Protein AF-0000000077567300 (afdb_homodimer)

Radius of gyration: 17.87 Å; Cα contacts (8 Å, |Δi|>4): 440; chains: 2; bounding box: 45×43×42 Å

pLDDT: mean 88.78, std 14.99, range [38.81, 98.69]

Sequence (246 aa):
MKITAILVFKSPAVGDSSSSDSVEPVVLANASDVSHFGYFQRNAAKEFILFVGRTVAKRTLPSQRQSVQHEEYKIHSYNRNGLCVVAFMDDNYPVRSAFSLLNTVLDEYQKTFGESWKKCKQTMKITAILVFKSPAVGDSSSSDSVEPVVLANASDVSHFGYFQRNAAKEFILFVGRTVAKRTLPSQRQSVQHEEYKIHSYNRNGLCVVAFMDDNYPVRSAFSLLNTVLDEYQKTFGESWKKCKQT

Secondary structure (DSSP, 8-state):
--EEEEEEEEPPPS---S--S--PPEEEEEEE--TTS-HHHHHHHHHHHHHHHHHHHHT--TT-EEEEEETTEEEEEEEETTEEEEEEE-TTS-HHHHHHHHHHHHHHHHHHHTTGGGG----/--EEEEEEEEPPPS---S--S--PPEEEEEEE--TTS-HHHHHHHHHHHHHHHHHHHHT--TT-EEEEEETTEEEEEEEETTEEEEEEE-TTS-HHHHHHHHHHHHHHHHHHHTTGGGG----

Solvent-accessible surface area (backbone atoms only — not comparable to full-atom values): 13596 Å² total; per-residue (Å²): 129,52,54,38,33,43,36,33,29,38,42,59,69,87,67,74,65,71,73,82,67,79,67,61,53,38,80,40,29,43,34,51,57,56,44,88,45,53,82,85,42,31,66,57,49,52,52,48,51,51,51,53,45,43,55,52,48,72,69,44,50,70,76,31,74,47,77,45,82,54,92,80,29,32,34,40,35,41,14,60,79,38,46,25,36,36,34,37,24,36,73,81,46,55,65,66,59,49,54,50,48,51,49,49,53,52,51,53,46,36,70,58,51,50,74,52,64,76,63,54,72,74,127,130,53,54,38,33,42,37,32,28,40,42,60,70,87,68,74,65,69,74,83,68,80,69,61,54,38,81,40,28,42,33,52,57,55,45,88,45,54,82,86,44,32,65,57,48,52,52,49,51,51,52,52,44,41,55,52,48,73,70,44,51,70,74,31,76,48,77,47,81,53,92,79,31,31,33,42,34,40,13,61,79,38,46,25,36,36,33,37,23,37,73,83,47,55,65,68,59,49,56,52,49,49,51,51,52,52,51,52,48,36,71,61,51,52,72,52,64,76,63,54,72,76,127

Organism: Vanilla planifolia (NCBI:txid51239)

Structure (mmCIF, N/CA/C/O backbone):
data_AF-0000000077567300-model_v1
#
loop_
_entity.id
_entity.type
_entity.pdbx_description
1 polymer 'Longin domain-containing protein'
#
loop_
_atom_site.group_PDB
_atom_site.id
_atom_site.type_symbol
_atom_site.label_atom_id
_atom_site.label_alt_id
_atom_site.label_comp_id
_atom_site.label_asym_id
_atom_site.label_entity_id
_atom_site.label_seq_id
_atom_site.pdbx_PDB_ins_code
_atom_site.Cartn_x
_atom_site.Cartn_y
_atom_site.Cartn_z
_atom_site.occupancy
_atom_site.B_iso_or_equiv
_atom_site.auth_seq_id
_atom_site.auth_comp_id
_atom_site.auth_asym_id
_atom_site.auth_atom_id
_atom_site.pdbx_PDB_model_num
ATOM 1 N N . MET A 1 1 ? -17.406 -7.535 -9.867 1 61.28 1 MET A N 1
ATOM 2 C CA . MET A 1 1 ? -15.977 -7.695 -10.148 1 61.28 1 MET A CA 1
ATOM 3 C C . MET A 1 1 ? -15.133 -7.023 -9.062 1 61.28 1 MET A C 1
ATOM 5 O O . MET A 1 1 ? -15.32 -5.84 -8.773 1 61.28 1 MET A O 1
ATOM 9 N N . LYS A 1 2 ? -14.492 -7.918 -8.125 1 87.31 2 LYS A N 1
ATOM 10 C CA . LYS A 1 2 ? -13.977 -7.359 -6.879 1 87.31 2 LYS A CA 1
ATOM 11 C C . LYS A 1 2 ? -12.484 -7.621 -6.742 1 87.31 2 LYS A C 1
ATOM 13 O O . LYS A 1 2 ? -12.008 -8.719 -7.043 1 87.31 2 LYS A O 1
ATOM 18 N N . ILE A 1 3 ? -11.742 -6.641 -6.605 1 94.56 3 ILE A N 1
ATOM 19 C CA . ILE A 1 3 ? -10.336 -6.727 -6.23 1 94.56 3 ILE A CA 1
ATOM 20 C C . ILE A 1 3 ? -10.195 -6.594 -4.719 1 94.56 3 ILE A C 1
ATOM 22 O O . ILE A 1 3 ? -10.648 -5.609 -4.129 1 94.56 3 ILE A O 1
ATOM 26 N N . THR A 1 4 ? -9.555 -7.617 -4.156 1 95.94 4 THR A N 1
ATOM 27 C CA . THR A 1 4 ? -9.461 -7.625 -2.703 1 95.94 4 THR A CA 1
ATOM 28 C C . THR A 1 4 ? -8.117 -7.062 -2.248 1 95.94 4 THR A C 1
ATOM 30 O O . THR A 1 4 ? -8.031 -6.383 -1.222 1 95.94 4 THR A O 1
ATOM 33 N N . ALA A 1 5 ? -7.082 -7.363 -3.047 1 97.75 5 ALA A N 1
ATOM 34 C CA . ALA A 1 5 ? -5.762 -6.902 -2.621 1 97.75 5 ALA A CA 1
ATOM 35 C C . ALA A 1 5 ? -4.805 -6.816 -3.807 1 97.75 5 ALA A C 1
ATOM 37 O O . ALA A 1 5 ? -4.961 -7.535 -4.793 1 97.75 5 ALA A O 1
ATOM 38 N N . ILE A 1 6 ? -3.822 -5.906 -3.68 1 98.31 6 ILE A N 1
ATOM 39 C CA . ILE A 1 6 ? -2.68 -5.805 -4.582 1 98.31 6 ILE A CA 1
ATOM 40 C C . ILE A 1 6 ? -1.398 -5.613 -3.775 1 98.31 6 ILE A C 1
ATOM 42 O O . ILE A 1 6 ? -1.333 -4.754 -2.896 1 98.31 6 ILE A O 1
ATOM 46 N N . LEU A 1 7 ? -0.489 -6.406 -4.051 1 98.25 7 LEU A N 1
ATOM 47 C CA . LEU A 1 7 ? 0.799 -6.344 -3.367 1 98.25 7 LEU A CA 1
ATOM 48 C C . LEU A 1 7 ? 1.94 -6.223 -4.371 1 98.25 7 LEU A C 1
ATOM 50 O O . LEU A 1 7 ? 1.914 -6.855 -5.43 1 98.25 7 LEU A O 1
ATOM 54 N N . VAL A 1 8 ? 2.91 -5.465 -4.039 1 98.06 8 VAL A N 1
ATOM 55 C CA . VAL A 1 8 ? 4.141 -5.375 -4.816 1 98.06 8 VAL A CA 1
ATOM 56 C C . VAL A 1 8 ? 5.312 -5.898 -3.992 1 98.06 8 VAL A C 1
ATOM 58 O O . VAL A 1 8 ? 5.477 -5.523 -2.828 1 98.06 8 VAL A O 1
ATOM 61 N N . PHE A 1 9 ? 6.094 -6.762 -4.621 1 96.44 9 PHE A N 1
ATOM 62 C CA . PHE A 1 9 ? 7.207 -7.414 -3.939 1 96.44 9 PHE A CA 1
ATOM 63 C C . PHE A 1 9 ? 8.516 -7.152 -4.668 1 96.44 9 PHE A C 1
ATOM 65 O O . PHE A 1 9 ? 8.531 -7.008 -5.895 1 96.44 9 PHE A O 1
ATOM 72 N N . LYS A 1 10 ? 9.547 -7.129 -3.9 1 94.31 10 LYS A N 1
ATOM 73 C CA . LYS A 1 10 ? 10.859 -7.438 -4.457 1 94.31 10 LYS A CA 1
ATOM 74 C C . LYS A 1 10 ? 11.109 -8.945 -4.465 1 94.31 10 LYS A C 1
ATOM 76 O O . LYS A 1 10 ? 11.156 -9.578 -3.41 1 94.31 10 LYS A O 1
ATOM 81 N N . SER A 1 11 ? 11.273 -9.453 -5.641 1 89.88 11 SER A N 1
ATOM 82 C CA . SER A 1 11 ? 11.453 -10.891 -5.777 1 89.88 11 SER A CA 1
ATOM 83 C C . SER A 1 11 ? 12.891 -11.297 -5.473 1 89.88 11 SER A C 1
ATOM 85 O O . SER A 1 11 ? 13.836 -10.57 -5.809 1 89.88 11 SER A O 1
ATOM 87 N N . PRO A 1 12 ? 13.016 -12.453 -4.832 1 78.31 12 PRO A N 1
ATOM 88 C CA . PRO A 1 12 ? 14.375 -12.922 -4.57 1 78.31 12 PRO A CA 1
ATOM 89 C C . PRO A 1 12 ? 15.141 -13.25 -5.852 1 78.31 12 PRO A C 1
ATOM 91 O O . PRO A 1 12 ? 14.531 -13.586 -6.867 1 78.31 12 PRO A O 1
ATOM 94 N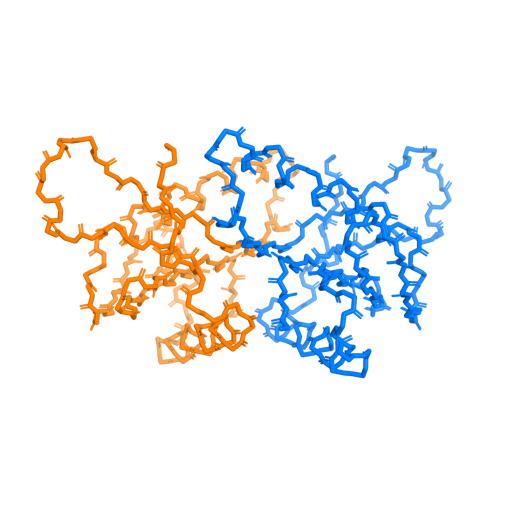 N . ALA A 1 13 ? 16.422 -12.75 -5.957 1 62.31 13 ALA A N 1
ATOM 95 C CA . ALA A 1 13 ? 17.234 -13.07 -7.125 1 62.31 13 ALA A CA 1
ATOM 96 C C . ALA A 1 13 ? 17.406 -14.586 -7.27 1 62.31 13 ALA A C 1
ATOM 98 O O . ALA A 1 13 ? 17.453 -15.305 -6.273 1 62.31 13 ALA A O 1
ATOM 99 N N . VAL A 1 14 ? 16.969 -15.297 -8.43 1 57.84 14 VAL A N 1
ATOM 100 C CA . VAL A 1 14 ? 17.094 -16.734 -8.68 1 57.84 14 VAL A CA 1
ATOM 101 C C . VAL A 1 14 ? 18.5 -17.203 -8.305 1 57.84 14 VAL A C 1
ATOM 103 O O . VAL A 1 14 ? 18.672 -18.297 -7.758 1 57.84 14 VAL A O 1
ATOM 106 N N . GLY A 1 15 ? 19.609 -16.438 -8.633 1 49.97 15 GLY A N 1
ATOM 107 C CA . GLY A 1 15 ? 20.969 -16.953 -8.609 1 49.97 15 GLY A CA 1
ATOM 108 C C . GLY A 1 15 ? 21.641 -16.781 -7.262 1 49.97 15 GLY A C 1
ATOM 109 O O . GLY A 1 15 ? 22.828 -17.062 -7.117 1 49.97 15 GLY A O 1
ATOM 110 N N . ASP A 1 16 ? 21.391 -15.734 -6.676 1 48.75 16 ASP A N 1
ATOM 111 C CA . ASP A 1 16 ? 22.25 -15.727 -5.488 1 48.75 16 ASP A CA 1
ATOM 112 C C . ASP A 1 16 ? 22.078 -17.016 -4.68 1 48.75 16 ASP A C 1
ATOM 114 O O . ASP A 1 16 ? 21.047 -17.219 -4.039 1 48.75 16 ASP A O 1
ATOM 118 N N . SER A 1 17 ? 22.422 -18.188 -5.367 1 41 17 SER A N 1
ATOM 119 C CA . SER A 1 17 ? 22.609 -19.547 -4.871 1 41 17 SER A CA 1
ATOM 120 C C . SER A 1 17 ? 22.953 -19.547 -3.387 1 41 17 SER A C 1
ATOM 122 O O . SER A 1 17 ? 23.094 -20.609 -2.781 1 41 17 SER A O 1
ATOM 124 N N . SER A 1 18 ? 24.062 -18.703 -3.074 1 40.84 18 SER A N 1
ATOM 125 C CA . SER A 1 18 ? 24.766 -19.094 -1.86 1 40.84 18 SER A CA 1
ATOM 126 C C . SER A 1 18 ? 23.781 -19.406 -0.73 1 40.84 18 SER A C 1
ATOM 128 O O . SER A 1 18 ? 23.938 -20.391 -0.014 1 40.84 18 SER A O 1
ATOM 130 N N . SER A 1 19 ? 23.594 -18.406 0.208 1 42.81 19 SER A N 1
ATOM 131 C CA . SER A 1 19 ? 23.125 -18.812 1.528 1 42.81 19 SER A CA 1
ATOM 132 C C . SER A 1 19 ? 21.719 -19.375 1.463 1 42.81 19 SER A C 1
ATOM 134 O O . SER A 1 19 ? 20.875 -18.859 0.726 1 42.81 19 SER A O 1
ATOM 136 N N . SER A 1 20 ? 21.484 -20.703 1.569 1 42 20 SER A N 1
ATOM 137 C CA . SER A 1 20 ? 20.359 -21.562 1.977 1 42 20 SER A CA 1
ATOM 138 C C . SER A 1 20 ? 19.203 -20.734 2.52 1 42 20 SER A C 1
ATOM 140 O O . SER A 1 20 ? 18.172 -21.281 2.914 1 42 20 SER A O 1
ATOM 142 N N . ASP A 1 21 ? 19.484 -19.562 3.082 1 48.84 21 ASP A N 1
ATOM 143 C CA . ASP A 1 21 ? 18.422 -18.906 3.844 1 48.84 21 ASP A CA 1
ATOM 144 C C . ASP A 1 21 ? 17.344 -18.359 2.918 1 48.84 21 ASP A C 1
ATOM 146 O O . ASP A 1 21 ? 17.625 -17.609 1.982 1 48.84 21 ASP A O 1
ATOM 150 N N . SER A 1 22 ? 16.406 -19.172 2.439 1 55.81 22 SER A N 1
ATOM 151 C CA . SER A 1 22 ? 15.156 -18.969 1.697 1 55.81 22 SER A CA 1
ATOM 152 C C . SER A 1 22 ? 14.742 -17.5 1.711 1 55.81 22 SER A C 1
ATOM 154 O O . SER A 1 22 ? 14.312 -16.969 2.744 1 55.81 22 SER A O 1
ATOM 156 N N . VAL A 1 23 ? 15.359 -16.562 0.9 1 69.56 23 VAL A N 1
ATOM 157 C CA . VAL A 1 23 ? 15.102 -15.133 0.898 1 69.56 23 VAL A CA 1
ATOM 158 C C . VAL A 1 23 ? 13.641 -14.875 0.546 1 69.56 23 VAL A C 1
ATOM 160 O O . VAL A 1 23 ? 13.141 -15.375 -0.462 1 69.56 23 VAL A O 1
ATOM 163 N N . GLU A 1 24 ? 12.844 -14.508 1.464 1 85.19 24 GLU A N 1
ATOM 164 C CA . GLU A 1 24 ? 11.43 -14.172 1.329 1 85.19 24 GLU A CA 1
ATOM 165 C C . GLU A 1 24 ? 11.25 -12.852 0.578 1 85.19 24 GLU A C 1
ATOM 167 O O . GLU A 1 24 ? 12.047 -11.93 0.732 1 85.19 24 GLU A O 1
ATOM 172 N N . PRO A 1 25 ? 10.305 -12.859 -0.342 1 91.12 25 PRO A N 1
ATOM 173 C CA . PRO A 1 25 ? 10 -11.594 -1.016 1 91.12 25 PRO A CA 1
ATOM 174 C C . PRO A 1 25 ? 9.719 -10.453 -0.036 1 91.12 25 PRO A C 1
ATOM 176 O O . PRO A 1 25 ? 9.109 -10.672 1.01 1 91.12 25 PRO A O 1
ATOM 179 N N . VAL A 1 26 ? 10.234 -9.32 -0.315 1 91.38 26 VAL A N 1
ATOM 180 C CA . VAL A 1 26 ? 10.039 -8.141 0.522 1 91.38 26 VAL A CA 1
ATOM 181 C C . VAL A 1 26 ? 8.828 -7.359 0.04 1 91.38 26 VAL A C 1
ATOM 183 O O . VAL A 1 26 ? 8.719 -7.039 -1.146 1 91.38 26 VAL A O 1
ATOM 186 N N . VAL A 1 27 ? 7.949 -7.051 0.995 1 94.12 27 VAL A N 1
ATOM 187 C CA . VAL A 1 27 ? 6.758 -6.285 0.65 1 94.12 27 VAL A CA 1
ATOM 188 C C . VAL A 1 27 ? 7.121 -4.812 0.485 1 94.12 27 VAL A C 1
ATOM 190 O O . VAL A 1 27 ? 7.578 -4.168 1.434 1 94.12 27 VAL A O 1
ATOM 193 N N . LEU A 1 28 ? 6.883 -4.332 -0.677 1 95.06 28 LEU A N 1
ATOM 194 C CA . LEU A 1 28 ? 7.191 -2.938 -0.976 1 95.06 28 LEU A CA 1
ATOM 195 C C . LEU A 1 28 ? 5.941 -2.07 -0.866 1 95.06 28 LEU A C 1
ATOM 197 O O . LEU A 1 28 ? 6.027 -0.896 -0.498 1 95.06 28 LEU A O 1
ATOM 201 N N . ALA A 1 29 ? 4.852 -2.666 -1.237 1 96.94 29 ALA A N 1
ATOM 202 C CA . ALA A 1 29 ? 3.564 -1.977 -1.188 1 96.94 29 ALA A CA 1
ATOM 203 C C . ALA A 1 29 ? 2.422 -2.963 -0.972 1 96.94 29 ALA A C 1
ATOM 205 O O . ALA A 1 29 ? 2.51 -4.125 -1.379 1 96.94 29 ALA A O 1
ATOM 206 N N . ASN A 1 30 ? 1.436 -2.465 -0.289 1 97.19 30 ASN A N 1
ATOM 207 C CA . ASN A 1 30 ? 0.269 -3.285 0.018 1 97.19 30 ASN A CA 1
ATOM 208 C C . ASN A 1 30 ? -1.008 -2.451 0.062 1 97.19 30 ASN A C 1
ATOM 210 O O . ASN A 1 30 ? -1.06 -1.421 0.737 1 97.19 30 ASN A O 1
ATOM 214 N N . ALA A 1 31 ? -1.961 -2.826 -0.661 1 96.81 31 ALA A N 1
ATOM 215 C CA . ALA A 1 31 ? -3.314 -2.279 -0.598 1 96.81 31 ALA A CA 1
ATOM 216 C C . ALA A 1 31 ? -4.355 -3.395 -0.538 1 96.81 31 ALA A C 1
ATOM 218 O O . ALA A 1 31 ? -4.387 -4.27 -1.406 1 96.81 31 ALA A O 1
ATOM 219 N N . SER A 1 32 ? -5.133 -3.369 0.462 1 95.06 32 SER A N 1
ATOM 220 C CA . SER A 1 32 ? -6.121 -4.43 0.618 1 95.06 32 SER A CA 1
ATOM 221 C C . SER A 1 32 ? -7.453 -3.877 1.112 1 95.06 32 SER A C 1
ATOM 223 O O . SER A 1 32 ? -7.484 -2.908 1.874 1 95.06 32 SER A O 1
ATOM 225 N N . ASP A 1 33 ? -8.484 -4.48 0.618 1 92.31 33 ASP A N 1
ATOM 226 C CA . ASP A 1 33 ? -9.844 -4.188 1.062 1 92.31 33 ASP A CA 1
ATOM 227 C C . ASP A 1 33 ? -10.477 -5.41 1.726 1 92.31 33 ASP A C 1
ATOM 229 O O . ASP A 1 33 ? -10.992 -6.293 1.041 1 92.31 33 ASP A O 1
ATOM 233 N N . VAL A 1 34 ? -10.461 -5.238 3.062 1 90.38 34 VAL A N 1
ATOM 234 C CA . VAL A 1 34 ? -11 -6.371 3.816 1 90.38 34 VAL A CA 1
ATOM 235 C C . VAL A 1 34 ? -12.312 -5.973 4.48 1 90.38 34 VAL A C 1
ATOM 237 O O . VAL A 1 34 ? -12.656 -6.484 5.547 1 90.38 34 VAL A O 1
ATOM 240 N N . SER A 1 35 ? -12.984 -5.094 3.895 1 87.44 35 SER A N 1
ATOM 241 C CA . SER A 1 35 ? -14.195 -4.539 4.488 1 87.44 35 SER A CA 1
ATOM 242 C C . SER A 1 35 ? -15.32 -5.566 4.512 1 87.44 35 SER A C 1
ATOM 244 O O . SER A 1 35 ? -16.25 -5.461 5.316 1 87.44 35 SER A O 1
ATOM 246 N N . HIS A 1 36 ? -15.25 -6.469 3.666 1 85.69 36 HIS A N 1
ATOM 247 C CA . HIS A 1 36 ? -16.297 -7.48 3.588 1 85.69 36 HIS A CA 1
ATOM 248 C C . HIS A 1 36 ? -16.125 -8.539 4.672 1 85.69 36 HIS A C 1
ATOM 250 O O . HIS A 1 36 ? -17.047 -9.32 4.934 1 85.69 36 HIS A O 1
ATOM 256 N N . PHE A 1 37 ? -15.008 -8.547 5.266 1 89.5 37 PHE A N 1
ATOM 257 C CA . PHE A 1 37 ? -14.742 -9.492 6.344 1 89.5 37 PHE A CA 1
ATOM 258 C C . PHE A 1 37 ? -15.25 -8.953 7.676 1 89.5 37 PHE A C 1
ATOM 260 O O . PHE A 1 37 ? -15.328 -7.738 7.867 1 89.5 37 PHE A O 1
ATOM 267 N N . GLY A 1 38 ? -15.609 -9.875 8.562 1 88.25 38 GLY A N 1
ATOM 268 C CA . GLY A 1 38 ? -15.906 -9.461 9.922 1 88.25 38 GLY A CA 1
ATOM 269 C C . GLY A 1 38 ? -14.734 -8.789 10.609 1 88.25 38 GLY A C 1
ATOM 270 O O . GLY A 1 38 ? -13.578 -9.062 10.289 1 88.25 38 GLY A O 1
ATOM 271 N N . TYR A 1 39 ? -15.07 -7.938 11.656 1 86.5 39 TYR A N 1
ATOM 272 C CA . TYR A 1 39 ? -14.062 -7.145 12.352 1 86.5 39 TYR A CA 1
ATOM 273 C C . TYR A 1 39 ? -12.977 -8.039 12.945 1 86.5 39 TYR A C 1
ATOM 275 O O . TYR A 1 39 ? -11.781 -7.758 12.797 1 86.5 39 TYR A O 1
ATOM 283 N N . PHE A 1 40 ? -13.406 -9.188 13.344 1 89.19 40 PHE A N 1
ATOM 284 C CA . PHE A 1 40 ? -12.492 -10.07 14.055 1 89.19 40 PHE A CA 1
ATOM 285 C C . PHE A 1 40 ? -11.656 -10.898 13.086 1 89.19 40 PHE A C 1
ATOM 287 O O . PHE A 1 40 ? -10.648 -11.484 13.469 1 89.19 40 PHE A O 1
ATOM 294 N N . GLN A 1 41 ? -12.07 -10.867 11.844 1 92.88 41 GLN A N 1
ATOM 295 C CA . GLN A 1 41 ? -11.398 -11.703 10.852 1 92.88 41 GLN A CA 1
ATOM 296 C C . GLN A 1 41 ? -10.484 -10.867 9.961 1 92.88 41 GLN A C 1
ATOM 298 O O . GLN A 1 41 ? -9.688 -11.406 9.195 1 92.88 41 GLN A O 1
ATOM 303 N N . ARG A 1 42 ? -10.586 -9.617 10.156 1 92.06 42 ARG A N 1
ATOM 304 C CA . ARG A 1 42 ? -9.898 -8.719 9.234 1 92.06 42 ARG A CA 1
ATOM 305 C C . ARG A 1 42 ? -8.383 -8.859 9.367 1 92.06 42 ARG A C 1
ATOM 307 O O . ARG A 1 42 ? -7.672 -8.906 8.359 1 92.06 42 ARG A O 1
ATOM 314 N N . ASN A 1 43 ? -7.926 -8.883 10.586 1 92.69 43 ASN A N 1
ATOM 315 C CA . ASN A 1 43 ? -6.488 -9.055 10.781 1 92.69 43 ASN A CA 1
ATOM 316 C C . ASN A 1 43 ? -6.004 -10.391 10.219 1 92.69 43 ASN A C 1
ATOM 318 O O . ASN A 1 43 ? -4.973 -10.438 9.539 1 92.69 43 ASN A O 1
ATOM 322 N N . ALA A 1 44 ? -6.785 -11.414 10.461 1 95.25 44 ALA A N 1
ATOM 323 C CA . ALA A 1 44 ? -6.457 -12.727 9.914 1 95.25 44 ALA A CA 1
ATOM 324 C C . ALA A 1 44 ? -6.477 -12.703 8.391 1 95.25 44 ALA A C 1
ATOM 326 O O . ALA A 1 44 ? -5.621 -13.32 7.742 1 95.25 44 ALA A O 1
ATOM 327 N N . ALA A 1 45 ? -7.383 -12.039 7.832 1 94.88 45 ALA A N 1
ATOM 328 C CA . ALA A 1 45 ? -7.492 -11.938 6.379 1 94.88 45 ALA A CA 1
ATOM 329 C C . ALA A 1 45 ? -6.27 -11.242 5.785 1 94.88 45 ALA A C 1
ATOM 331 O O . ALA A 1 45 ? -5.723 -11.695 4.773 1 94.88 45 ALA A O 1
ATOM 332 N N . LYS A 1 46 ? -5.82 -10.203 6.375 1 95.38 46 LYS A N 1
ATOM 333 C CA . LYS A 1 46 ? -4.648 -9.469 5.906 1 95.38 46 LYS A CA 1
ATOM 334 C C . LYS A 1 46 ? -3.398 -10.344 5.949 1 95.38 46 LYS A C 1
ATOM 336 O O . LYS A 1 46 ? -2.588 -10.328 5.02 1 95.38 46 LYS A O 1
ATOM 341 N N . GLU A 1 47 ? -3.301 -11.055 6.996 1 96 47 GLU A N 1
ATOM 342 C CA . GLU A 1 47 ? -2.16 -11.961 7.129 1 96 47 GLU A CA 1
ATOM 343 C C . GLU A 1 47 ? -2.197 -13.055 6.066 1 96 47 GLU A C 1
ATOM 345 O O . GLU A 1 47 ? -1.159 -13.43 5.516 1 96 47 GLU A O 1
ATOM 350 N N . PHE A 1 48 ? -3.393 -13.516 5.871 1 97.19 48 PHE A N 1
ATOM 351 C CA . PHE A 1 48 ? -3.568 -14.531 4.836 1 97.19 48 PHE A CA 1
ATOM 352 C C . PHE A 1 48 ? -3.141 -13.992 3.477 1 97.19 48 PHE A C 1
ATOM 354 O O . PHE A 1 48 ? -2.426 -14.664 2.732 1 97.19 48 PHE A O 1
ATOM 361 N N . ILE A 1 49 ? -3.502 -12.852 3.137 1 97.38 49 ILE A N 1
ATOM 362 C CA . ILE A 1 49 ? -3.184 -12.211 1.865 1 97.38 49 ILE A CA 1
ATOM 363 C C . ILE A 1 49 ? -1.67 -12.062 1.727 1 97.38 49 ILE A C 1
ATOM 365 O O . ILE A 1 49 ? -1.103 -12.375 0.679 1 97.38 49 ILE A O 1
ATOM 369 N N . LEU A 1 50 ? -1.084 -11.656 2.777 1 97.38 50 LEU A N 1
ATOM 370 C CA . LEU A 1 50 ? 0.362 -11.461 2.762 1 97.38 50 LEU A CA 1
ATOM 371 C C . LEU A 1 50 ? 1.089 -12.789 2.58 1 97.38 50 LEU A C 1
ATOM 373 O O . LEU A 1 50 ? 2.027 -12.883 1.785 1 97.38 50 LEU A O 1
ATOM 377 N N . PHE A 1 51 ? 0.599 -13.75 3.254 1 97.44 51 PHE A N 1
ATOM 378 C CA . PHE A 1 51 ? 1.252 -15.055 3.207 1 97.44 51 PHE A CA 1
ATOM 379 C C . PHE A 1 51 ? 1.11 -15.68 1.824 1 97.44 51 PHE A C 1
ATOM 381 O O . PHE A 1 51 ? 2.1 -16.109 1.229 1 97.44 51 PHE A O 1
ATOM 388 N N . VAL A 1 52 ? -0.05 -15.766 1.362 1 97.94 52 VAL A N 1
ATOM 389 C CA . VAL A 1 52 ? -0.304 -16.375 0.06 1 97.94 52 VAL A CA 1
ATOM 390 C C . VAL A 1 52 ? 0.373 -15.555 -1.034 1 97.94 52 VAL A C 1
ATOM 392 O O . VAL A 1 52 ? 0.937 -16.109 -1.979 1 97.94 52 VAL A O 1
ATOM 395 N N . GLY A 1 53 ? 0.253 -14.242 -0.898 1 97.94 53 GLY A N 1
ATOM 396 C CA . GLY A 1 53 ? 0.919 -13.367 -1.849 1 97.94 53 GLY A CA 1
ATOM 397 C C . GLY A 1 53 ? 2.41 -13.625 -1.956 1 97.94 53 GLY A C 1
ATOM 398 O O . GLY A 1 53 ? 2.957 -13.688 -3.059 1 97.94 53 GLY A O 1
ATOM 399 N N . ARG A 1 54 ? 2.998 -13.781 -0.818 1 97 54 ARG A N 1
ATOM 400 C CA . ARG A 1 54 ? 4.43 -14.078 -0.789 1 97 54 ARG A CA 1
ATOM 401 C C . ARG A 1 54 ? 4.73 -15.398 -1.483 1 97 54 ARG A C 1
ATOM 403 O O . ARG A 1 54 ? 5.715 -15.508 -2.219 1 97 54 ARG A O 1
ATOM 410 N N . THR A 1 55 ? 3.932 -16.391 -1.226 1 97 55 THR A N 1
ATOM 411 C CA . THR A 1 55 ? 4.109 -17.703 -1.823 1 97 55 THR A CA 1
ATOM 412 C C . THR A 1 55 ? 4.004 -17.625 -3.344 1 97 55 THR A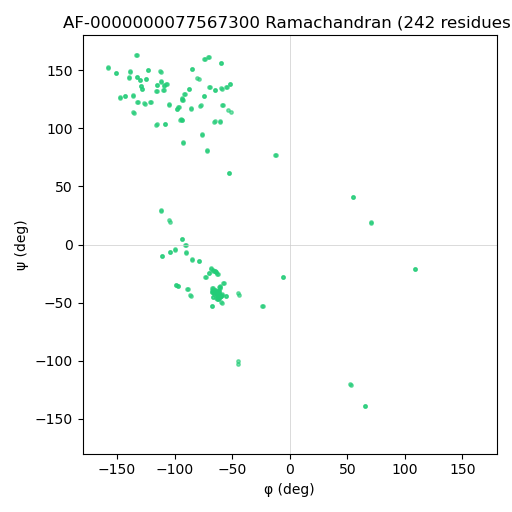 C 1
ATOM 414 O O . THR A 1 55 ? 4.836 -18.188 -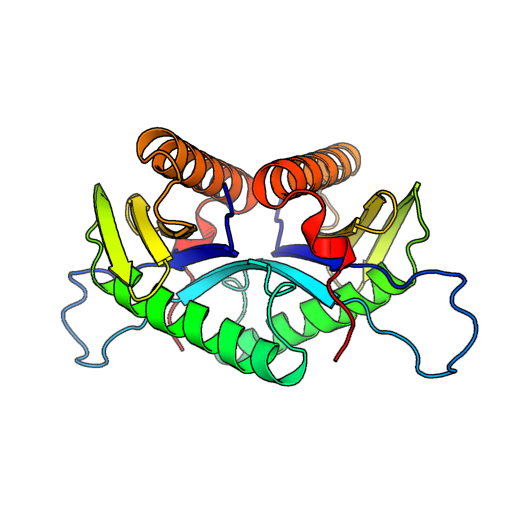4.059 1 97 55 THR A O 1
ATOM 417 N N . VAL A 1 56 ? 3.059 -16.938 -3.803 1 97.44 56 VAL A N 1
ATOM 418 C CA . VAL A 1 56 ? 2.838 -16.812 -5.238 1 97.44 56 VAL A CA 1
ATOM 419 C C . VAL A 1 56 ? 3.984 -16.016 -5.867 1 97.44 56 VAL A C 1
ATOM 421 O O . VAL A 1 56 ? 4.477 -16.375 -6.941 1 97.44 56 VAL A O 1
ATOM 424 N N . ALA A 1 57 ? 4.398 -14.984 -5.195 1 97.12 57 ALA A N 1
ATOM 425 C CA . ALA A 1 57 ? 5.5 -14.164 -5.699 1 97.12 57 ALA A CA 1
ATOM 426 C C . ALA A 1 57 ? 6.781 -14.984 -5.824 1 97.12 57 ALA A C 1
ATOM 428 O O . ALA A 1 57 ? 7.52 -14.844 -6.805 1 97.12 57 ALA A O 1
ATOM 429 N N . LYS A 1 58 ? 7 -15.82 -4.855 1 94.5 58 LYS A N 1
ATOM 430 C CA . LYS A 1 58 ? 8.188 -16.672 -4.836 1 94.5 58 LYS A CA 1
ATOM 431 C C . LYS A 1 58 ? 8.203 -17.625 -6.031 1 94.5 58 LYS A C 1
ATOM 433 O O . LYS A 1 58 ? 9.273 -17.969 -6.539 1 94.5 58 LYS A O 1
ATOM 438 N N . ARG A 1 59 ? 7.055 -17.906 -6.52 1 94.44 59 ARG A N 1
ATOM 439 C CA . ARG A 1 59 ? 6.93 -18.906 -7.57 1 94.44 59 ARG A CA 1
ATOM 440 C C . ARG A 1 59 ? 6.816 -18.25 -8.945 1 94.44 59 ARG A C 1
ATOM 442 O O . ARG A 1 59 ? 6.691 -18.938 -9.953 1 94.44 59 ARG A O 1
ATOM 449 N N . THR A 1 60 ? 6.758 -16.969 -8.984 1 96.62 60 THR A N 1
ATOM 450 C CA . THR A 1 60 ? 6.664 -16.266 -10.258 1 96.62 60 THR A CA 1
ATOM 451 C C . THR A 1 60 ? 8.047 -15.844 -10.742 1 96.62 60 THR A C 1
ATOM 453 O O . THR A 1 60 ? 8.602 -14.859 -10.258 1 96.62 60 THR A O 1
ATOM 456 N N . LEU A 1 61 ? 8.523 -16.484 -11.75 1 93.81 61 LEU A N 1
ATOM 457 C CA . LEU A 1 61 ? 9.852 -16.203 -12.281 1 93.81 61 LEU A CA 1
ATOM 458 C C . LEU A 1 61 ? 9.867 -14.898 -13.055 1 93.81 61 LEU A C 1
ATOM 460 O O . LEU A 1 61 ? 8.805 -14.383 -13.43 1 93.81 61 LEU A O 1
ATOM 464 N N . PRO A 1 62 ? 11.133 -14.328 -13.219 1 93.81 62 PRO A N 1
ATOM 465 C CA . PRO A 1 62 ? 11.234 -13.07 -13.945 1 93.81 62 PRO A CA 1
ATOM 466 C C . PRO A 1 62 ? 10.602 -13.141 -15.336 1 93.81 62 PRO A C 1
ATOM 468 O O . PRO A 1 62 ? 10.789 -14.125 -16.047 1 93.81 62 PRO A O 1
ATOM 471 N N . SER A 1 63 ? 9.852 -12.133 -15.688 1 94 63 SER A N 1
ATOM 472 C CA . SER A 1 63 ? 9.203 -11.938 -16.984 1 94 63 SER A CA 1
ATOM 473 C C . SER A 1 63 ? 8.062 -12.922 -17.188 1 94 63 SER A C 1
ATOM 475 O O . SER A 1 63 ? 7.648 -13.18 -18.312 1 94 63 SER A O 1
ATOM 477 N N . GLN A 1 64 ? 7.566 -13.5 -16.125 1 96.12 64 GLN A N 1
ATOM 478 C CA . GLN A 1 64 ? 6.484 -14.477 -16.25 1 96.12 64 GLN A CA 1
ATOM 479 C C . GLN A 1 64 ? 5.191 -13.945 -15.641 1 96.12 64 GLN A C 1
ATOM 481 O O . GLN A 1 64 ? 5.223 -13.141 -14.703 1 96.12 64 GLN A O 1
ATOM 486 N N . ARG A 1 65 ? 4.145 -14.398 -16.234 1 97.44 65 ARG A N 1
ATOM 487 C CA . ARG A 1 65 ? 2.795 -14.203 -15.719 1 97.44 65 ARG A CA 1
ATOM 488 C C . ARG A 1 65 ? 2.209 -15.508 -15.195 1 97.44 65 ARG A C 1
ATOM 490 O O . ARG A 1 65 ? 2.41 -16.562 -15.797 1 97.44 65 ARG A O 1
ATOM 497 N N . GLN A 1 66 ? 1.564 -15.391 -14.016 1 97.44 66 GLN A N 1
ATOM 498 C CA . GLN A 1 66 ? 0.917 -16.578 -13.477 1 97.44 66 GLN A CA 1
ATOM 499 C C . GLN A 1 66 ? -0.505 -16.281 -13.016 1 97.44 66 GLN A C 1
ATOM 501 O O . GLN A 1 66 ? -0.796 -15.156 -12.586 1 97.44 66 GLN A O 1
ATOM 506 N N . SER A 1 67 ? -1.338 -17.234 -13.219 1 97.81 67 SER A N 1
ATOM 507 C CA . SER A 1 67 ? -2.686 -17.234 -12.656 1 97.81 67 SER A CA 1
ATOM 508 C C . SER A 1 67 ? -2.961 -18.5 -11.867 1 97.81 67 SER A C 1
ATOM 510 O O . SER A 1 67 ? -2.908 -19.609 -12.414 1 97.81 67 SER A O 1
ATOM 512 N N . VAL A 1 68 ? -3.26 -18.328 -10.633 1 97.06 68 VAL A N 1
ATOM 513 C CA . VAL A 1 68 ? -3.461 -19.469 -9.758 1 97.06 68 VAL A CA 1
ATOM 514 C C . VAL A 1 68 ? -4.777 -19.312 -9 1 97.06 68 VAL A C 1
ATOM 516 O O . VAL A 1 68 ? -5.121 -18.219 -8.555 1 97.06 68 VAL A O 1
ATOM 519 N N . GLN A 1 69 ? -5.461 -20.438 -8.844 1 96.62 69 GLN A N 1
ATOM 520 C CA . GLN A 1 69 ? -6.68 -20.453 -8.039 1 96.62 69 GLN A CA 1
ATOM 521 C C . GLN A 1 69 ? -6.379 -20.859 -6.602 1 96.62 69 GLN A C 1
ATOM 523 O O . GLN A 1 69 ? -5.754 -21.891 -6.355 1 96.62 69 GLN A O 1
ATOM 528 N N . HIS A 1 70 ? -6.777 -20.062 -5.664 1 95.81 70 HIS A N 1
ATOM 529 C CA . HIS A 1 70 ? -6.664 -20.359 -4.238 1 95.81 70 HIS A CA 1
ATOM 530 C C . HIS A 1 70 ? -7.945 -20 -3.496 1 95.81 70 HIS A C 1
ATOM 532 O O . HIS A 1 70 ? -8.258 -18.812 -3.324 1 95.81 70 HIS A O 1
ATOM 538 N N . GLU A 1 71 ? -8.617 -21 -2.986 1 93.31 71 GLU A N 1
ATOM 539 C CA . GLU A 1 71 ? -9.906 -20.812 -2.324 1 93.31 71 GLU A CA 1
ATOM 540 C C . GLU A 1 71 ? -10.867 -20.031 -3.207 1 93.31 71 GLU A C 1
ATOM 542 O O . GLU A 1 71 ? -11.164 -20.438 -4.332 1 93.31 71 GLU A O 1
ATOM 547 N N . GLU A 1 72 ? -11.336 -18.891 -2.75 1 92.75 72 GLU A N 1
ATOM 548 C CA . GLU A 1 72 ? -12.32 -18.109 -3.496 1 92.75 72 GLU A CA 1
ATOM 549 C C . GLU A 1 72 ? -11.648 -17.062 -4.379 1 92.75 72 GLU A C 1
ATOM 551 O O . GLU A 1 72 ? -12.32 -16.297 -5.074 1 92.75 72 GLU A O 1
ATOM 556 N N . TYR A 1 73 ? -10.391 -17.094 -4.398 1 95.94 73 TYR A N 1
ATOM 557 C CA . TYR A 1 73 ? -9.68 -16.062 -5.129 1 95.94 73 TYR A CA 1
ATOM 558 C C . TYR A 1 73 ? -8.984 -16.641 -6.359 1 95.94 73 TYR A C 1
ATOM 560 O O . TYR A 1 73 ? -8.484 -17.766 -6.328 1 95.94 73 TYR A O 1
ATOM 568 N N . LYS A 1 74 ? -9.062 -15.852 -7.441 1 97.94 74 LYS A N 1
ATOM 569 C CA . LYS A 1 74 ? -8.117 -16.016 -8.547 1 97.94 74 LYS A CA 1
ATOM 570 C C . LYS A 1 74 ? -6.957 -15.031 -8.43 1 97.94 74 LYS A C 1
ATOM 572 O O . LYS A 1 74 ? -7.148 -13.82 -8.523 1 97.94 74 LYS A O 1
ATOM 577 N N . ILE A 1 75 ? -5.758 -15.586 -8.297 1 98.56 75 ILE A N 1
ATOM 578 C CA . ILE A 1 75 ? -4.594 -14.758 -8.016 1 98.56 75 ILE A CA 1
ATOM 579 C C . ILE A 1 75 ? -3.744 -14.609 -9.273 1 98.56 75 ILE A C 1
ATOM 581 O O . ILE A 1 75 ? -3.318 -15.602 -9.867 1 98.56 75 ILE A O 1
ATOM 585 N N . HIS A 1 76 ? -3.568 -13.367 -9.703 1 98.69 76 HIS A N 1
ATOM 586 C CA . HIS A 1 76 ? -2.719 -13.07 -10.844 1 98.69 76 HIS A CA 1
ATOM 587 C C . HIS A 1 76 ? -1.41 -12.422 -10.406 1 98.69 76 HIS A C 1
ATOM 589 O O . HIS A 1 76 ? -1.402 -11.57 -9.516 1 98.69 76 HIS A O 1
ATOM 595 N N . SER A 1 77 ? -0.324 -12.82 -11 1 98.69 77 SER A N 1
ATOM 596 C CA . SER A 1 77 ? 0.973 -12.242 -10.656 1 98.69 77 SER A CA 1
ATOM 597 C C . SER A 1 77 ? 1.82 -12.008 -11.906 1 98.69 77 SER A C 1
ATOM 599 O O . SER A 1 77 ? 1.649 -12.695 -12.914 1 98.69 77 SER A O 1
ATOM 601 N N . TYR A 1 78 ? 2.596 -11.055 -11.867 1 98.69 78 TYR A N 1
ATOM 602 C CA . TYR A 1 78 ? 3.543 -10.688 -12.914 1 98.69 78 TYR A CA 1
ATOM 603 C C . TYR A 1 78 ? 4.848 -10.172 -12.312 1 98.69 78 TYR A C 1
ATOM 605 O O . TYR A 1 78 ? 4.836 -9.289 -11.461 1 98.69 78 TYR A O 1
ATOM 613 N N . ASN A 1 79 ? 5.969 -10.766 -12.766 1 97.81 79 ASN A N 1
ATOM 614 C CA . ASN A 1 79 ? 7.301 -10.375 -12.305 1 97.81 79 ASN A CA 1
ATOM 615 C C . ASN A 1 79 ? 8.078 -9.633 -13.383 1 97.81 79 ASN A C 1
ATOM 617 O O . ASN A 1 79 ? 8.547 -10.242 -14.344 1 97.81 79 ASN A O 1
ATOM 621 N N . ARG A 1 80 ? 8.125 -8.344 -13.172 1 96.31 80 ARG A N 1
ATOM 622 C CA . ARG A 1 80 ? 8.891 -7.531 -14.117 1 96.31 80 ARG A CA 1
ATOM 623 C C . ARG A 1 80 ? 10.328 -7.344 -13.641 1 96.31 80 ARG A C 1
ATOM 625 O O . ARG A 1 80 ? 10.641 -6.348 -12.984 1 96.31 80 ARG A O 1
ATOM 632 N N . ASN A 1 81 ? 11.211 -8.219 -13.977 1 92.94 81 ASN A N 1
ATOM 633 C CA . ASN A 1 81 ? 12.641 -8.141 -13.711 1 92.94 81 ASN A CA 1
ATOM 634 C C . ASN A 1 81 ? 12.922 -7.934 -12.219 1 92.94 81 ASN A C 1
ATOM 636 O O . ASN A 1 81 ? 13.727 -7.074 -11.852 1 92.94 81 ASN A O 1
ATOM 640 N N . GLY A 1 82 ? 12.195 -8.617 -11.375 1 93.19 82 GLY A N 1
ATOM 641 C CA . GLY A 1 82 ? 12.469 -8.602 -9.953 1 93.19 82 GLY A CA 1
ATOM 642 C C . GLY A 1 82 ? 11.422 -7.836 -9.156 1 93.19 82 GLY A C 1
ATOM 643 O O . GLY A 1 82 ? 11.344 -7.969 -7.934 1 93.19 82 GLY A O 1
ATOM 644 N N . LEU A 1 83 ? 10.734 -6.988 -9.844 1 95.62 83 LEU A N 1
ATOM 645 C CA . LEU A 1 83 ? 9.594 -6.301 -9.25 1 95.62 83 LEU A CA 1
ATOM 646 C C . LEU A 1 83 ? 8.289 -7.047 -9.539 1 95.62 83 LEU A C 1
ATOM 648 O O . LEU A 1 83 ? 7.777 -6.992 -10.656 1 95.62 83 LEU A O 1
ATOM 652 N N . CYS A 1 84 ? 7.789 -7.68 -8.477 1 97.62 84 CYS A N 1
ATOM 653 C CA . CYS A 1 84 ? 6.672 -8.602 -8.68 1 97.62 84 CYS A CA 1
ATOM 654 C C . CYS A 1 84 ? 5.387 -8.031 -8.094 1 97.62 84 CYS A C 1
ATOM 656 O O . CYS A 1 84 ? 5.379 -7.52 -6.973 1 97.62 84 CYS A O 1
ATOM 658 N N . VAL A 1 85 ? 4.312 -8.102 -8.891 1 98.62 85 VAL A N 1
ATOM 659 C CA . VAL A 1 85 ? 3.002 -7.66 -8.422 1 98.62 85 VAL A CA 1
ATOM 660 C C . VAL A 1 85 ? 2.049 -8.852 -8.359 1 98.62 85 VAL A C 1
ATOM 662 O O . VAL A 1 85 ? 2.059 -9.711 -9.242 1 98.62 85 VAL A O 1
ATOM 665 N N . VAL A 1 86 ? 1.269 -8.906 -7.254 1 98.69 86 VAL A N 1
ATOM 666 C CA . VAL A 1 86 ? 0.288 -9.961 -7.023 1 98.69 86 VAL A CA 1
ATOM 667 C C . VAL A 1 86 ? -1.068 -9.344 -6.691 1 98.69 86 VAL A C 1
ATOM 669 O O . VAL A 1 86 ? -1.16 -8.445 -5.852 1 98.69 86 VAL A O 1
ATOM 672 N N . ALA A 1 87 ? -2.105 -9.875 -7.336 1 98.62 87 ALA A N 1
ATOM 673 C CA . ALA A 1 87 ? -3.445 -9.352 -7.086 1 98.62 87 ALA A CA 1
ATOM 674 C C . ALA A 1 87 ? -4.422 -10.477 -6.762 1 98.62 87 ALA A C 1
ATOM 676 O O . ALA A 1 87 ? -4.375 -11.547 -7.383 1 98.62 87 ALA A O 1
ATOM 677 N N . PHE A 1 88 ? -5.219 -10.227 -5.766 1 97.94 88 PHE A N 1
ATOM 678 C CA . PHE A 1 88 ? -6.297 -11.125 -5.371 1 97.94 88 PHE A CA 1
ATOM 679 C C . PHE A 1 88 ? -7.629 -10.656 -5.945 1 97.94 88 PHE A C 1
ATOM 681 O O . PHE A 1 88 ? -8.148 -9.609 -5.555 1 97.94 88 PHE A O 1
ATOM 688 N N . MET A 1 89 ? -8.195 -11.5 -6.809 1 96.56 89 MET A N 1
ATOM 689 C CA . MET A 1 89 ? -9.43 -11.109 -7.492 1 96.56 89 MET A CA 1
ATOM 690 C C . MET A 1 89 ? -10.461 -12.227 -7.445 1 96.56 89 MET A C 1
ATOM 692 O O . MET A 1 89 ? -10.133 -13.359 -7.074 1 96.56 89 MET A O 1
ATOM 696 N N . ASP A 1 90 ? -11.664 -11.781 -7.73 1 93.94 90 ASP A N 1
ATOM 697 C CA . ASP A 1 90 ? -12.68 -12.812 -7.898 1 93.94 90 ASP A CA 1
ATOM 698 C C . ASP A 1 90 ? -12.453 -13.602 -9.188 1 93.94 90 ASP A C 1
ATOM 700 O O . ASP A 1 90 ? -11.773 -13.133 -10.094 1 93.94 90 ASP A O 1
ATOM 704 N N . ASP A 1 91 ? -13.062 -14.766 -9.242 1 92 91 ASP A N 1
ATOM 705 C CA . ASP A 1 91 ? -12.859 -15.664 -10.375 1 92 91 ASP A CA 1
ATOM 706 C C . ASP A 1 91 ? -13.477 -15.094 -11.648 1 92 91 ASP A C 1
ATOM 708 O O . ASP A 1 91 ? -13.047 -15.43 -12.758 1 92 91 ASP A O 1
ATOM 712 N N . ASN A 1 92 ? -14.383 -14.203 -11.562 1 91.12 92 ASN A N 1
ATOM 713 C CA . ASN A 1 92 ? -15.102 -13.672 -12.711 1 91.12 92 ASN A CA 1
ATOM 714 C C . ASN A 1 92 ? -14.406 -12.445 -13.289 1 91.12 92 ASN A C 1
ATOM 716 O O . ASN A 1 92 ? -14.852 -11.883 -14.297 1 91.12 92 ASN A O 1
ATOM 720 N N . TYR A 1 93 ? -13.305 -12.062 -12.688 1 93.12 93 TYR A N 1
ATOM 721 C CA . TYR A 1 93 ? -12.57 -10.914 -13.211 1 93.12 93 TYR A CA 1
ATOM 722 C C . TYR A 1 93 ? -11.828 -11.273 -14.484 1 93.12 93 TYR A C 1
ATOM 724 O O . TYR A 1 93 ? -11.109 -12.273 -14.531 1 93.12 93 TYR A O 1
ATOM 732 N N . PRO A 1 94 ? -12.023 -10.484 -15.547 1 94.44 94 PRO A N 1
ATOM 733 C CA . PRO A 1 94 ? -11.359 -10.805 -16.812 1 94.44 94 PRO A CA 1
ATOM 734 C C . PRO A 1 94 ? -9.844 -10.836 -16.688 1 94.44 94 PRO A C 1
ATOM 736 O O . PRO A 1 94 ? -9.242 -9.867 -16.203 1 94.44 94 PRO A O 1
ATOM 739 N N . VAL A 1 95 ? -9.32 -11.859 -17.25 1 95.44 95 VAL A N 1
ATOM 740 C CA . VAL A 1 95 ? -7.891 -12.109 -17.109 1 95.44 95 VAL A CA 1
ATOM 741 C C . VAL A 1 95 ? -7.105 -10.992 -17.781 1 95.44 95 VAL A C 1
ATOM 743 O O . VAL A 1 95 ? -6.113 -10.5 -17.234 1 95.44 95 VAL A O 1
ATOM 746 N N . ARG A 1 96 ? -7.551 -10.547 -18.859 1 96.06 96 ARG A N 1
ATOM 747 C CA . ARG A 1 96 ? -6.855 -9.5 -19.594 1 96.06 96 ARG A CA 1
ATOM 748 C C . ARG A 1 96 ? -6.805 -8.203 -18.797 1 96.06 96 ARG A C 1
ATOM 750 O O . ARG A 1 96 ? -5.77 -7.535 -18.75 1 96.06 96 ARG A O 1
ATOM 757 N N . SER A 1 97 ? -7.961 -7.855 -18.25 1 95.56 97 SER A N 1
ATOM 758 C CA . SER A 1 97 ? -8.023 -6.652 -17.422 1 95.56 97 SER A CA 1
ATOM 759 C C . SER A 1 97 ? -7.113 -6.77 -16.203 1 95.56 97 SER A C 1
ATOM 761 O O . SER A 1 97 ? -6.496 -5.785 -15.789 1 95.56 97 SER A O 1
ATOM 763 N N . ALA A 1 98 ? -7.09 -7.992 -15.703 1 96.94 98 ALA A N 1
ATOM 764 C CA . ALA A 1 98 ? -6.254 -8.234 -14.531 1 96.94 98 ALA A CA 1
ATOM 765 C C . ALA A 1 98 ? -4.793 -7.918 -14.82 1 96.94 98 ALA A C 1
ATOM 767 O O . ALA A 1 98 ? -4.16 -7.145 -14.102 1 96.94 98 ALA A O 1
ATOM 768 N N . PHE A 1 99 ? -4.262 -8.422 -15.883 1 97.75 99 PHE A N 1
ATOM 769 C CA . PHE A 1 99 ? -2.852 -8.219 -16.188 1 97.75 99 PHE A CA 1
ATOM 770 C C . PHE A 1 99 ? -2.6 -6.785 -16.656 1 97.75 99 PHE A C 1
ATOM 772 O O . PHE A 1 99 ? -1.529 -6.227 -16.406 1 97.75 99 PHE A O 1
ATOM 779 N N . SER A 1 100 ? -3.6 -6.168 -17.25 1 96.94 100 SER A N 1
ATOM 780 C CA . SER A 1 100 ? -3.482 -4.746 -17.547 1 96.94 100 SER A CA 1
ATOM 781 C C . SER A 1 100 ? -3.322 -3.92 -16.281 1 96.94 100 SER A C 1
ATOM 783 O O . SER A 1 100 ? -2.486 -3.016 -16.219 1 96.94 100 SER A O 1
ATOM 785 N N . LEU A 1 101 ? -4.156 -4.266 -15.297 1 95.81 101 LEU A N 1
ATOM 786 C CA . LEU A 1 101 ? -4.086 -3.576 -14.008 1 95.81 101 LEU A CA 1
ATOM 787 C C . LEU A 1 101 ? -2.723 -3.785 -13.359 1 95.81 101 LEU A C 1
ATOM 789 O O . LEU A 1 101 ? -2.115 -2.832 -12.867 1 95.81 101 LEU A O 1
ATOM 793 N N . LEU A 1 102 ? -2.254 -5 -13.383 1 97.94 102 LEU A N 1
ATOM 794 C CA . LEU A 1 102 ? -0.956 -5.297 -12.789 1 97.94 102 LEU A CA 1
ATOM 795 C C . LEU A 1 102 ? 0.145 -4.469 -13.445 1 97.94 102 LEU A C 1
ATOM 797 O O . LEU A 1 102 ? 0.998 -3.906 -12.758 1 97.94 102 LEU A O 1
ATOM 801 N N . ASN A 1 103 ? 0.082 -4.379 -14.719 1 97.38 103 ASN A N 1
ATOM 802 C CA . ASN A 1 103 ? 1.063 -3.568 -15.438 1 97.38 103 ASN A CA 1
ATOM 803 C C . ASN A 1 103 ? 0.982 -2.1 -15.031 1 97.38 103 ASN A C 1
ATOM 805 O O . ASN A 1 103 ? 2.01 -1.443 -14.852 1 97.38 103 ASN A O 1
ATOM 809 N N . THR A 1 104 ? -0.205 -1.606 -14.938 1 95.81 104 THR A N 1
ATOM 810 C CA . THR A 1 104 ? -0.409 -0.219 -14.539 1 95.81 104 THR A CA 1
ATOM 811 C C . THR A 1 104 ? 0.173 0.036 -13.148 1 95.81 104 THR A C 1
ATOM 813 O O . THR A 1 104 ? 0.822 1.058 -12.922 1 95.81 104 THR A O 1
ATOM 816 N N . VAL A 1 105 ? -0.064 -0.848 -12.25 1 96.5 105 VAL A N 1
ATOM 817 C CA . VAL A 1 105 ? 0.428 -0.721 -10.883 1 96.5 105 VAL A CA 1
ATOM 818 C C . VAL A 1 105 ? 1.955 -0.695 -10.883 1 96.5 105 VAL A C 1
ATOM 820 O O . VAL A 1 105 ? 2.568 0.135 -10.211 1 96.5 105 VAL A O 1
ATOM 823 N N . LEU A 1 106 ? 2.559 -1.524 -11.656 1 96.81 106 LEU A N 1
ATOM 824 C CA . LEU A 1 106 ? 4.016 -1.57 -11.727 1 96.81 106 LEU A CA 1
ATOM 825 C C . LEU A 1 106 ? 4.57 -0.292 -12.344 1 96.81 106 LEU A C 1
ATOM 827 O O . LEU A 1 106 ? 5.59 0.232 -11.883 1 96.81 106 LEU A O 1
ATOM 831 N N . ASP A 1 107 ? 3.887 0.183 -13.328 1 95.69 107 ASP A N 1
ATOM 832 C CA . ASP A 1 107 ? 4.305 1.431 -13.961 1 95.69 107 ASP A CA 1
ATOM 833 C C . ASP A 1 107 ? 4.27 2.588 -12.961 1 95.69 107 ASP A C 1
ATOM 835 O O . ASP A 1 107 ? 5.227 3.359 -12.867 1 95.69 107 ASP A O 1
ATOM 839 N N . GLU A 1 108 ? 3.209 2.672 -12.234 1 92.81 108 GLU A N 1
ATOM 840 C CA . GLU A 1 108 ? 3.053 3.76 -11.273 1 92.81 108 GLU A CA 1
ATOM 841 C C . GLU A 1 108 ? 4.066 3.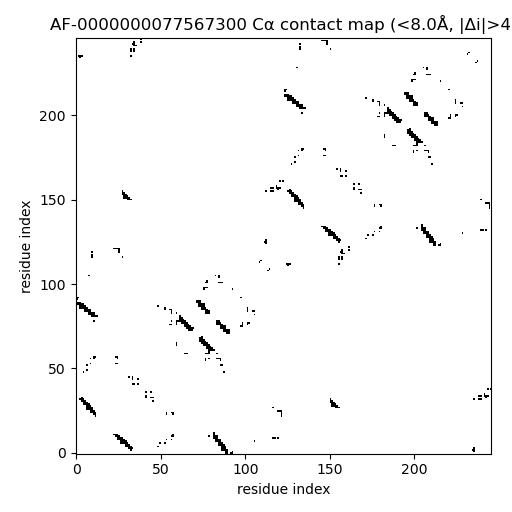641 -10.141 1 92.81 108 GLU A C 1
ATOM 843 O O . GLU A 1 108 ? 4.594 4.648 -9.664 1 92.81 108 GLU A O 1
ATOM 848 N N . TYR A 1 109 ? 4.316 2.449 -9.742 1 95.44 109 TYR A N 1
ATOM 849 C CA . TYR A 1 109 ? 5.301 2.238 -8.688 1 95.44 109 TYR A CA 1
ATOM 850 C C . TYR A 1 109 ? 6.684 2.705 -9.133 1 95.44 109 TYR A C 1
ATOM 852 O O . TYR A 1 109 ? 7.367 3.42 -8.398 1 95.44 109 TYR A O 1
ATOM 860 N N . GLN A 1 110 ? 6.992 2.309 -10.266 1 93.88 110 GLN A N 1
ATOM 861 C CA . GLN A 1 110 ? 8.305 2.658 -10.789 1 93.88 110 GLN A CA 1
ATOM 862 C C . GLN A 1 110 ? 8.43 4.164 -11.023 1 93.88 110 GLN A C 1
ATOM 864 O O . GLN A 1 110 ? 9.484 4.75 -10.805 1 93.88 110 GLN A O 1
ATOM 869 N N . LYS A 1 111 ? 7.379 4.699 -11.508 1 91.56 111 LYS A N 1
ATOM 870 C CA . LYS A 1 111 ? 7.363 6.145 -11.711 1 91.56 111 LYS A CA 1
ATOM 871 C C . LYS A 1 111 ? 7.562 6.887 -10.391 1 91.56 111 LYS A C 1
ATOM 873 O O . LYS A 1 111 ? 8.25 7.91 -10.344 1 91.56 111 LYS A O 1
ATOM 878 N N . THR A 1 112 ? 7.035 6.359 -9.383 1 91.69 112 THR A N 1
ATOM 879 C CA . THR A 1 112 ? 7.008 7.043 -8.094 1 91.69 112 THR A CA 1
ATOM 880 C C . THR A 1 112 ? 8.289 6.766 -7.309 1 91.69 112 THR A C 1
ATOM 882 O O . THR A 1 112 ? 8.906 7.688 -6.77 1 91.69 112 THR A O 1
ATOM 885 N N . PHE A 1 113 ? 8.727 5.488 -7.312 1 92.5 113 PHE A N 1
ATOM 886 C CA . PHE A 1 113 ? 9.82 5.113 -6.426 1 92.5 113 PHE A CA 1
ATOM 887 C C . PHE A 1 113 ? 11.078 4.793 -7.223 1 92.5 113 PHE A C 1
ATOM 889 O O . PHE A 1 113 ? 12.156 4.621 -6.648 1 92.5 113 PHE A O 1
ATOM 896 N N . GLY A 1 114 ? 10.938 4.711 -8.516 1 89.94 114 GLY A N 1
ATOM 897 C CA . GLY A 1 114 ? 12.094 4.398 -9.344 1 89.94 114 GLY A CA 1
ATOM 898 C C . GLY A 1 114 ? 12.641 3.004 -9.102 1 89.94 114 GLY A C 1
ATOM 899 O O . GLY A 1 114 ? 11.883 2.033 -9.062 1 89.94 114 GLY A O 1
ATOM 900 N N . GLU A 1 115 ? 14.016 2.934 -9.086 1 87.75 115 GLU A N 1
ATOM 901 C CA . GLU A 1 115 ? 14.68 1.641 -8.922 1 87.75 115 GLU A CA 1
ATOM 902 C C . GLU A 1 115 ? 15.227 1.472 -7.508 1 87.75 115 GLU A C 1
ATOM 904 O O . GLU A 1 115 ? 16.047 0.587 -7.254 1 87.75 115 GLU A O 1
ATOM 909 N N . SER A 1 116 ? 14.734 2.232 -6.574 1 84.81 116 SER A N 1
ATOM 910 C CA . SER A 1 116 ? 15.227 2.199 -5.199 1 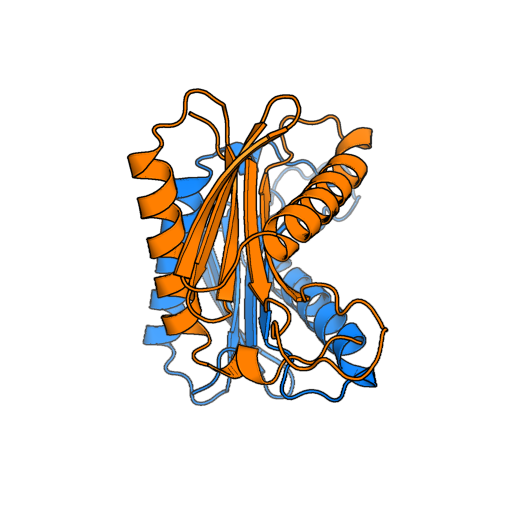84.81 116 SER A CA 1
ATOM 911 C C . SER A 1 116 ? 14.961 0.845 -4.551 1 84.81 116 SER A C 1
ATOM 913 O O . SER A 1 116 ? 15.672 0.448 -3.623 1 84.81 116 SER A O 1
ATOM 915 N N . TRP A 1 117 ? 14 0.186 -5.078 1 82.38 117 TRP A N 1
ATOM 916 C CA . TRP A 1 117 ? 13.602 -1.096 -4.504 1 82.38 117 TRP A CA 1
ATOM 917 C C . TRP A 1 117 ? 14.703 -2.139 -4.68 1 82.38 117 TRP A C 1
ATOM 919 O O . TRP A 1 117 ? 14.734 -3.139 -3.961 1 82.38 117 TRP A O 1
ATOM 929 N N . LYS A 1 118 ? 15.562 -1.99 -5.598 1 81.69 118 LYS A N 1
ATOM 930 C CA . LYS A 1 118 ? 16.625 -2.961 -5.836 1 81.69 118 LYS A CA 1
ATOM 931 C C . LYS A 1 118 ? 17.578 -3.033 -4.648 1 81.69 118 LYS A C 1
ATOM 933 O O . LYS A 1 118 ? 18.234 -4.059 -4.43 1 81.69 118 LYS A O 1
ATOM 938 N N . LYS A 1 119 ? 17.609 -2.039 -3.91 1 76.94 119 LYS A N 1
ATOM 939 C CA . LYS A 1 119 ? 18.531 -1.969 -2.781 1 76.94 119 LYS A CA 1
ATOM 940 C C . LYS A 1 119 ? 17.906 -2.533 -1.516 1 76.94 119 LYS A C 1
ATOM 942 O O . LYS A 1 119 ? 18.578 -2.691 -0.494 1 76.94 119 LYS A O 1
ATOM 947 N N . CYS A 1 120 ? 16.562 -2.869 -1.574 1 67.75 120 CYS A N 1
ATOM 948 C CA . CYS A 1 120 ? 15.828 -3.338 -0.403 1 67.75 120 CYS A CA 1
ATOM 949 C C . CYS A 1 120 ? 16.172 -4.789 -0.09 1 67.75 120 CYS A C 1
ATOM 951 O O . CYS A 1 120 ? 16.094 -5.652 -0.964 1 67.75 120 CYS A O 1
ATOM 953 N N . LYS A 1 121 ? 17.203 -5.105 0.893 1 59.34 121 LYS A N 1
ATOM 954 C CA . LYS A 1 121 ? 17.594 -6.457 1.292 1 59.34 121 LYS A CA 1
ATOM 955 C C . LYS A 1 121 ? 16.719 -6.969 2.432 1 59.34 121 LYS A C 1
ATOM 957 O O . LYS A 1 121 ? 16.188 -6.18 3.217 1 59.34 121 LYS A O 1
ATOM 962 N N . GLN A 1 122 ? 16.141 -8.297 2.432 1 54.19 122 GLN A N 1
ATOM 963 C CA . GLN A 1 122 ? 15.328 -8.961 3.449 1 54.19 122 GLN A CA 1
ATOM 964 C C . GLN A 1 122 ? 16 -8.883 4.82 1 54.19 122 GLN A C 1
ATOM 966 O O . GLN A 1 122 ? 17.203 -9.07 4.941 1 54.19 122 GLN A O 1
ATOM 971 N N . THR A 1 123 ? 15.266 -8.07 5.824 1 39.81 123 THR A N 1
ATOM 972 C CA . THR A 1 123 ? 15.695 -8.547 7.133 1 39.81 123 THR A CA 1
ATOM 973 C C . THR A 1 123 ? 15.312 -10.008 7.332 1 39.81 123 THR A C 1
ATOM 975 O O . THR A 1 123 ? 14.211 -10.422 6.969 1 39.81 123 THR A O 1
ATOM 978 N N . MET B 1 1 ? 14.984 14.125 -6.191 1 61.06 1 MET B N 1
ATOM 979 C CA . MET B 1 1 ? 13.578 14.242 -5.797 1 61.06 1 MET B CA 1
ATOM 980 C C . MET B 1 1 ? 13.031 12.883 -5.359 1 61.06 1 MET B C 1
ATOM 982 O O . MET B 1 1 ? 13.117 11.906 -6.098 1 61.06 1 MET B O 1
ATOM 986 N N . LYS B 1 2 ? 12.867 12.703 -3.926 1 87.25 2 LYS B N 1
ATOM 987 C CA . LYS B 1 2 ? 12.688 11.344 -3.418 1 87.25 2 LYS B CA 1
ATOM 988 C C . LYS B 1 2 ? 11.359 11.211 -2.682 1 87.25 2 LYS B C 1
ATOM 990 O O . LYS B 1 2 ? 10.977 12.094 -1.914 1 87.25 2 LYS B O 1
ATOM 995 N N . ILE B 1 3 ? 10.57 10.359 -3.092 1 94.5 3 ILE B N 1
ATOM 996 C CA . ILE B 1 3 ? 9.367 9.945 -2.371 1 94.5 3 ILE B CA 1
ATOM 997 C C . ILE B 1 3 ? 9.68 8.734 -1.5 1 94.5 3 ILE B C 1
ATOM 999 O O . ILE B 1 3 ? 10.156 7.707 -1.998 1 94.5 3 ILE B O 1
ATOM 1003 N N . THR B 1 4 ? 9.383 8.914 -0.209 1 95.88 4 THR B N 1
ATOM 1004 C CA . THR B 1 4 ? 9.734 7.84 0.715 1 95.88 4 THR B CA 1
ATOM 1005 C C . THR B 1 4 ? 8.523 6.941 0.984 1 95.88 4 THR B C 1
ATOM 1007 O O . THR B 1 4 ? 8.672 5.727 1.136 1 95.88 4 THR B O 1
ATOM 1010 N N . ALA B 1 5 ? 7.363 7.574 1.032 1 97.75 5 ALA B N 1
ATOM 1011 C CA . ALA B 1 5 ? 6.184 6.773 1.353 1 97.75 5 ALA B CA 1
ATOM 1012 C C . ALA B 1 5 ? 4.91 7.453 0.863 1 97.75 5 ALA B C 1
ATOM 1014 O O . ALA B 1 5 ? 4.855 8.68 0.747 1 97.75 5 ALA B O 1
ATOM 1015 N N . ILE B 1 6 ? 3.889 6.621 0.57 1 98.31 6 ILE B N 1
ATOM 1016 C CA . ILE B 1 6 ? 2.527 7.062 0.293 1 98.31 6 ILE B CA 1
ATOM 1017 C C . ILE B 1 6 ? 1.534 6.164 1.029 1 98.31 6 ILE B C 1
ATOM 1019 O O . ILE B 1 6 ? 1.621 4.938 0.95 1 98.31 6 ILE B O 1
ATOM 1023 N N . LEU B 1 7 ? 0.7 6.77 1.717 1 98.19 7 LEU B N 1
ATOM 1024 C CA . LEU B 1 7 ? -0.317 6.047 2.477 1 98.19 7 LEU B CA 1
ATOM 1025 C C . LEU B 1 7 ? -1.714 6.543 2.117 1 98.19 7 LEU B C 1
ATOM 1027 O O . LEU B 1 7 ? 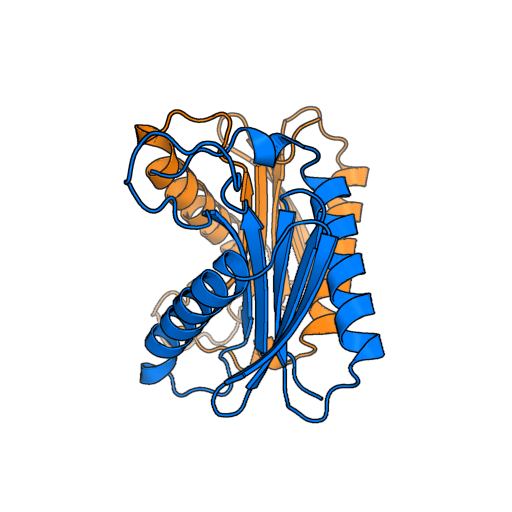-1.924 7.742 1.93 1 98.19 7 LEU B O 1
ATOM 1031 N N . VAL B 1 8 ? -2.625 5.66 2.068 1 98.06 8 VAL B N 1
ATOM 1032 C CA . VAL B 1 8 ? -4.035 6 1.902 1 98.06 8 VAL B CA 1
ATOM 1033 C C . VAL B 1 8 ? -4.82 5.582 3.145 1 98.06 8 VAL B C 1
ATOM 1035 O O . VAL B 1 8 ? -4.668 4.461 3.631 1 98.06 8 VAL B O 1
ATOM 1038 N N . PHE B 1 9 ? -5.625 6.516 3.623 1 96.44 9 PHE B N 1
ATOM 1039 C CA . PHE B 1 9 ? -6.379 6.297 4.855 1 96.44 9 PHE B CA 1
ATOM 1040 C C . PHE B 1 9 ? -7.871 6.477 4.617 1 96.44 9 PHE B C 1
ATOM 1042 O O . PHE B 1 9 ? -8.281 7.27 3.766 1 96.44 9 PHE B O 1
ATOM 1049 N N . LYS B 1 10 ? -8.625 5.75 5.387 1 94.38 10 LYS B N 1
ATOM 1050 C CA . LYS B 1 10 ? -9.984 6.184 5.672 1 94.38 10 LYS B CA 1
ATOM 1051 C C . LYS B 1 10 ? -10.023 7.156 6.848 1 94.38 10 LYS B C 1
ATOM 1053 O O . LYS B 1 10 ? -9.656 6.797 7.969 1 94.38 10 LYS B O 1
ATOM 1058 N N . SER B 1 11 ? -10.445 8.336 6.543 1 90.06 11 SER B N 1
ATOM 1059 C CA . SER B 1 11 ? -10.461 9.375 7.57 1 90.06 11 SER B CA 1
ATOM 1060 C C . SER B 1 11 ? -11.672 9.219 8.492 1 90.06 11 SER B C 1
ATOM 1062 O O . SER B 1 11 ? -12.758 8.852 8.039 1 90.06 11 SER B O 1
ATOM 1064 N N . PRO B 1 12 ? -11.43 9.492 9.781 1 78.19 12 PRO B N 1
ATOM 1065 C CA . PRO B 1 12 ? -12.57 9.422 10.695 1 78.19 12 PRO B CA 1
ATOM 1066 C C . PRO B 1 12 ? -13.633 10.477 10.391 1 78.19 12 PRO B C 1
ATOM 1068 O O . PRO B 1 12 ? -13.328 11.531 9.828 1 78.19 12 PRO B O 1
ATOM 1071 N N . ALA B 1 13 ? -14.938 10.047 10.352 1 62.12 13 ALA B N 1
ATOM 1072 C CA . ALA B 1 13 ? -16.016 11.008 10.125 1 62.12 13 ALA B CA 1
ATOM 1073 C C . ALA B 1 13 ? -16.016 12.094 11.195 1 62.12 13 ALA B C 1
ATOM 1075 O O . ALA B 1 13 ? -15.664 11.828 12.352 1 62.12 13 ALA B O 1
ATOM 1076 N N . VAL B 1 14 ? -15.852 13.477 10.867 1 57.69 14 VAL B N 1
ATOM 1077 C CA . VAL B 1 14 ? -15.852 14.594 11.812 1 57.69 14 VAL B CA 1
ATOM 1078 C C . VAL B 1 14 ? -16.984 14.422 12.812 1 57.69 14 VAL B C 1
ATOM 1080 O O . VAL B 1 14 ? -16.828 14.727 13.992 1 57.69 14 VAL B O 1
ATOM 1083 N N . GLY B 1 15 ? -18.25 14.023 12.391 1 49.97 15 GLY B N 1
ATOM 1084 C CA . GLY B 1 15 ? -19.453 14.148 13.195 1 49.97 15 GLY B CA 1
ATOM 1085 C C . GLY B 1 15 ? -19.703 12.938 14.078 1 49.97 15 GLY B C 1
ATOM 1086 O O . GLY B 1 15 ? -20.75 12.859 14.742 1 49.97 15 GLY B O 1
ATOM 1087 N N . ASP B 1 16 ? -19.438 11.844 13.586 1 48.84 16 ASP B N 1
ATOM 1088 C CA . ASP B 1 16 ? -19.875 10.844 14.555 1 48.84 16 ASP B CA 1
ATOM 1089 C C . ASP B 1 16 ? -19.281 11.125 15.938 1 48.84 16 ASP B C 1
ATOM 1091 O O . ASP B 1 16 ? -18.094 10.945 16.156 1 48.84 16 ASP B O 1
ATOM 1095 N N . SER B 1 17 ? -19.672 12.352 16.484 1 41.03 17 SER B N 1
ATOM 1096 C CA . SER B 1 17 ? -19.516 12.859 17.844 1 41.03 17 SER B CA 1
ATOM 1097 C C . SER B 1 17 ? -19.375 11.727 18.859 1 41.03 17 SER B C 1
ATOM 1099 O O . SER B 1 17 ? -19.188 11.969 20.047 1 41.03 17 SER B O 1
ATOM 1101 N N . SER B 1 18 ? -20.438 10.766 18.75 1 41.03 18 SER B N 1
ATOM 1102 C CA . SER B 1 18 ? -20.656 10.031 19.984 1 41.03 18 SER B CA 1
ATOM 1103 C C . SER B 1 18 ? -19.344 9.57 20.609 1 41.03 18 SER B C 1
ATOM 1105 O O . SER B 1 18 ? -19.125 9.711 21.812 1 41.03 18 SER B O 1
ATOM 1107 N N . SER B 1 19 ? -19.047 8.234 20.422 1 42.72 19 SER B N 1
ATOM 1108 C CA . SER B 1 19 ? -18.141 7.629 21.391 1 42.72 19 SER B CA 1
ATOM 1109 C C . SER B 1 19 ? -16.75 8.25 21.312 1 42.72 19 SER B C 1
ATOM 1111 O O . SER B 1 19 ? -16.266 8.547 20.219 1 42.72 19 SER B O 1
ATOM 1113 N N . SER B 1 20 ? -16.312 9.094 22.266 1 41.62 20 SER B N 1
ATOM 1114 C CA . SER B 1 20 ? -15.016 9.531 22.797 1 41.62 20 SER B CA 1
ATOM 1115 C C . SER B 1 20 ? -13.867 8.75 22.172 1 41.62 20 SER B C 1
ATOM 1117 O O . SER B 1 20 ? -12.703 8.984 22.484 1 41.62 20 SER B O 1
ATOM 1119 N N . ASP B 1 21 ? -14.125 7.512 21.75 1 48.72 21 ASP B N 1
ATOM 1120 C CA . ASP B 1 21 ? -12.977 6.668 21.438 1 48.72 21 ASP B CA 1
ATOM 1121 C C . ASP B 1 21 ? -12.305 7.133 20.141 1 48.72 21 ASP B C 1
ATOM 1123 O O . ASP B 1 21 ? -12.953 7.266 19.109 1 48.72 21 ASP B O 1
ATOM 1127 N N . SER B 1 22 ? -11.461 8.148 20.141 1 55.97 22 SER B N 1
ATOM 1128 C CA . SER B 1 22 ? -10.539 8.727 19.172 1 55.97 22 SER B CA 1
ATOM 1129 C C . SER B 1 22 ? -10.344 7.801 17.969 1 55.97 22 SER B C 1
ATOM 1131 O O . SER B 1 22 ? -9.688 6.762 18.094 1 55.97 22 SER B O 1
ATOM 1133 N N . VAL B 1 23 ? -11.32 7.719 17 1 68.81 23 VAL B N 1
ATOM 1134 C CA . VAL B 1 23 ? -11.273 6.797 15.859 1 68.81 23 VAL B CA 1
ATOM 1135 C C . VAL B 1 23 ? -10.039 7.086 15.008 1 68.81 23 VAL B C 1
ATOM 1137 O O . VAL B 1 23 ? -9.805 8.227 14.609 1 68.81 23 VAL B O 1
ATOM 1140 N N . GLU B 1 24 ? -9.055 6.281 15.07 1 85.56 24 GLU B N 1
ATOM 1141 C CA . GLU B 1 24 ? -7.812 6.348 14.305 1 85.56 24 GLU B CA 1
ATOM 1142 C C . GLU B 1 24 ? -8.055 6.043 12.828 1 85.56 24 GLU B C 1
ATOM 1144 O O . GLU B 1 24 ? -8.891 5.203 12.492 1 85.56 24 GLU B O 1
ATOM 1149 N N . PRO B 1 25 ? -7.441 6.855 11.984 1 91.12 25 PRO B N 1
ATOM 1150 C CA . PRO B 1 25 ? -7.539 6.547 10.555 1 91.12 25 PRO B CA 1
ATOM 1151 C C . PRO B 1 25 ? -7.141 5.109 10.227 1 91.12 25 PRO B C 1
ATOM 1153 O O . PRO B 1 25 ? -6.207 4.574 10.836 1 91.12 25 PRO B O 1
ATOM 1156 N N . VAL B 1 26 ? -7.867 4.496 9.391 1 91.38 26 VAL B N 1
ATOM 1157 C CA . VAL B 1 26 ? -7.598 3.123 8.977 1 91.38 26 VAL B CA 1
ATOM 1158 C C . VAL B 1 26 ? -6.703 3.123 7.738 1 91.38 26 VAL B C 1
ATOM 1160 O O . VAL B 1 26 ? -7.004 3.795 6.75 1 91.38 26 VAL B O 1
ATOM 1163 N N . VAL B 1 27 ? -5.633 2.33 7.824 1 94.12 27 VAL B N 1
ATOM 1164 C CA . VAL B 1 27 ? -4.719 2.236 6.691 1 94.12 27 VAL B CA 1
ATOM 1165 C C . VAL B 1 27 ? -5.316 1.323 5.621 1 94.12 27 VAL B C 1
ATOM 1167 O O . VAL B 1 27 ? -5.547 0.136 5.867 1 94.12 27 VAL B O 1
ATOM 1170 N N . LEU B 1 28 ? -5.508 1.896 4.496 1 95.06 28 LEU B N 1
ATOM 1171 C CA . LEU B 1 28 ? -6.086 1.143 3.389 1 95.06 28 LEU B CA 1
ATOM 1172 C C . LEU B 1 28 ? -4.996 0.657 2.438 1 95.06 28 LEU B C 1
ATOM 1174 O O . LEU B 1 28 ? -5.129 -0.404 1.824 1 95.06 28 LEU B O 1
ATOM 1178 N N . ALA B 1 29 ? -4.004 1.483 2.314 1 97 29 ALA B N 1
ATOM 1179 C CA . ALA B 1 29 ? -2.871 1.167 1.446 1 97 29 ALA B CA 1
ATOM 1180 C C . ALA B 1 29 ? -1.59 1.82 1.955 1 97 29 ALA B C 1
ATOM 1182 O O . ALA B 1 29 ? -1.633 2.881 2.582 1 97 29 ALA B O 1
ATOM 1183 N N . ASN B 1 30 ? -0.52 1.119 1.699 1 97.12 30 ASN B N 1
ATOM 1184 C CA . ASN B 1 30 ? 0.787 1.602 2.133 1 97.12 30 ASN B CA 1
ATOM 1185 C C . ASN B 1 30 ? 1.888 1.19 1.159 1 97.12 30 ASN B C 1
ATOM 1187 O O . ASN B 1 30 ? 1.983 0.022 0.781 1 97.12 30 ASN B O 1
ATOM 1191 N N . ALA B 1 31 ? 2.625 2.096 0.725 1 96.81 31 ALA B N 1
ATOM 1192 C CA . ALA B 1 31 ? 3.846 1.87 -0.044 1 96.81 31 ALA B CA 1
ATOM 1193 C C . ALA B 1 31 ? 4.996 2.713 0.494 1 96.81 31 ALA B C 1
ATOM 1195 O O . ALA B 1 31 ? 4.883 3.938 0.6 1 96.81 31 ALA B O 1
ATOM 1196 N N . SER B 1 32 ? 6.043 2.074 0.852 1 95 32 SER B N 1
ATOM 1197 C CA . SER B 1 32 ? 7.172 2.807 1.422 1 95 32 SER B CA 1
ATOM 1198 C C . SER B 1 32 ? 8.5 2.262 0.91 1 95 32 SER B C 1
ATOM 1200 O O . SER B 1 32 ? 8.633 1.062 0.656 1 95 32 SER B O 1
ATOM 1202 N N . ASP B 1 33 ? 9.391 3.166 0.724 1 92.31 33 ASP B N 1
ATOM 1203 C CA . ASP B 1 33 ? 10.766 2.836 0.369 1 92.31 33 ASP B CA 1
ATOM 1204 C C . ASP B 1 33 ? 11.734 3.252 1.475 1 92.31 33 ASP B C 1
ATOM 1206 O O . ASP B 1 33 ? 12.133 4.418 1.549 1 92.31 33 ASP B O 1
ATOM 1210 N N . VAL B 1 34 ? 12.117 2.162 2.172 1 90.31 34 VAL B N 1
ATOM 1211 C CA . VAL B 1 34 ? 13.008 2.438 3.297 1 90.31 34 VAL B CA 1
ATOM 1212 C C . VAL B 1 34 ? 14.391 1.866 3.012 1 90.31 34 VAL B C 1
ATOM 1214 O O . VAL B 1 34 ? 15.117 1.483 3.936 1 90.31 34 VAL B O 1
ATOM 1217 N N . SER B 1 35 ? 14.719 1.811 1.802 1 87.5 35 SER B N 1
ATOM 1218 C CA . SER B 1 35 ? 15.961 1.172 1.39 1 87.5 35 SER B CA 1
ATOM 1219 C C . SER B 1 35 ? 17.172 1.992 1.818 1 87.5 35 SER B C 1
ATOM 1221 O O . SER B 1 35 ? 18.281 1.459 1.948 1 87.5 35 SER B O 1
ATOM 1223 N N . HIS B 1 36 ? 16.984 3.209 1.993 1 85.81 36 HIS B N 1
ATOM 1224 C CA . HIS B 1 36 ? 18.078 4.082 2.371 1 85.81 36 HIS B CA 1
ATOM 1225 C C . HIS B 1 36 ? 18.391 3.963 3.859 1 85.81 36 HIS B C 1
ATOM 1227 O O . HIS B 1 36 ? 19.453 4.418 4.316 1 85.81 36 HIS B O 1
ATOM 1233 N N . PHE B 1 37 ? 17.531 3.383 4.57 1 89.5 37 PHE B N 1
ATOM 1234 C CA . PHE B 1 37 ? 17.734 3.186 6 1 89.5 37 PHE B CA 1
ATOM 1235 C C . PHE B 1 37 ? 18.547 1.92 6.258 1 89.5 37 PHE B C 1
ATOM 1237 O O . PHE B 1 37 ? 18.516 0.979 5.461 1 89.5 37 PHE B O 1
ATOM 1244 N N . GLY B 1 38 ? 19.281 1.941 7.363 1 88.38 38 GLY B N 1
ATOM 1245 C CA . GLY B 1 38 ? 19.922 0.708 7.801 1 88.38 38 GLY B CA 1
ATOM 1246 C C . GLY B 1 38 ? 18.922 -0.405 8.086 1 88.38 38 GLY B C 1
ATOM 1247 O O . GLY B 1 38 ? 17.781 -0.144 8.445 1 88.38 38 GLY B O 1
ATOM 1248 N N . TYR B 1 39 ? 19.438 -1.703 8 1 86.56 39 TYR B N 1
ATOM 1249 C CA . TYR B 1 39 ? 18.578 -2.877 8.156 1 86.56 39 TYR B CA 1
ATOM 1250 C C . TYR B 1 39 ? 17.859 -2.857 9.5 1 86.56 39 TYR B C 1
ATOM 1252 O O . TYR B 1 39 ? 16.656 -3.1 9.562 1 86.56 39 TYR B O 1
ATOM 1260 N N . PHE B 1 40 ? 18.547 -2.311 10.453 1 89.25 40 PHE B N 1
ATOM 1261 C CA . PHE B 1 40 ? 18.031 -2.367 11.812 1 89.25 40 PHE B CA 1
ATOM 1262 C C . PHE B 1 40 ? 17.062 -1.222 12.07 1 89.25 40 PHE B C 1
ATOM 1264 O O . PHE B 1 40 ? 16.297 -1.247 13.047 1 89.25 40 PHE B O 1
ATOM 1271 N N . GLN B 1 41 ? 17.078 -0.278 11.172 1 92.88 41 GLN B N 1
ATOM 1272 C CA . GLN B 1 41 ? 16.25 0.91 11.375 1 92.88 41 GLN B CA 1
ATOM 1273 C C . GLN B 1 41 ? 15 0.874 10.492 1 92.88 41 GLN B C 1
ATOM 1275 O O . GLN B 1 41 ? 14.094 1.686 10.664 1 92.88 41 GLN B O 1
ATOM 1280 N N . ARG B 1 42 ? 14.984 -0.096 9.672 1 92.06 42 ARG B N 1
ATOM 1281 C CA . ARG B 1 42 ? 13.93 -0.124 8.664 1 92.06 42 ARG B CA 1
ATOM 1282 C C . ARG B 1 42 ? 12.562 -0.334 9.297 1 92.06 42 ARG B C 1
ATOM 1284 O O . ARG B 1 42 ? 11.594 0.335 8.938 1 92.06 42 ARG B O 1
ATOM 1291 N N . ASN B 1 43 ? 12.516 -1.271 10.203 1 92.69 43 ASN B N 1
ATOM 1292 C CA . ASN B 1 43 ? 11.242 -1.502 10.883 1 92.69 43 ASN B CA 1
ATOM 1293 C C . ASN B 1 43 ? 10.789 -0.269 11.656 1 92.69 43 ASN B C 1
ATOM 1295 O O . ASN B 1 43 ? 9.617 0.117 11.594 1 92.69 43 ASN B O 1
ATOM 1299 N N . ALA B 1 44 ? 11.734 0.347 12.32 1 95.25 44 ALA B N 1
ATOM 1300 C CA . ALA B 1 44 ? 11.438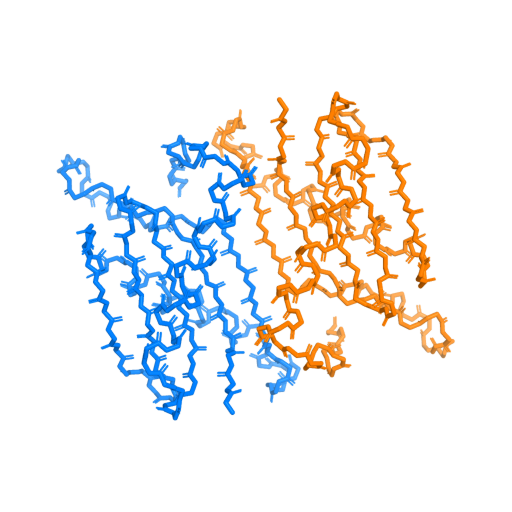 1.576 13.047 1 95.25 44 ALA B CA 1
ATOM 1301 C C . ALA B 1 44 ? 10.984 2.684 12.102 1 95.25 44 ALA B C 1
ATOM 1303 O O . ALA B 1 44 ? 10.07 3.445 12.414 1 95.25 44 ALA B O 1
ATOM 1304 N N . ALA B 1 45 ? 11.578 2.781 11 1 94.75 45 ALA B N 1
ATOM 1305 C CA . ALA B 1 45 ? 11.227 3.793 10.008 1 94.75 45 ALA B CA 1
ATOM 1306 C C . ALA B 1 45 ? 9.797 3.596 9.5 1 94.75 45 ALA B C 1
ATOM 1308 O O . ALA B 1 45 ? 9.039 4.559 9.383 1 94.75 45 ALA B O 1
ATOM 1309 N N . LYS B 1 46 ? 9.422 2.404 9.242 1 95.38 46 LYS B N 1
ATOM 1310 C CA . LYS B 1 46 ? 8.07 2.098 8.773 1 95.38 46 LYS B CA 1
ATOM 1311 C C . LYS B 1 46 ? 7.027 2.477 9.82 1 95.38 46 LYS B C 1
ATOM 1313 O O . LYS B 1 46 ? 5.977 3.031 9.484 1 95.38 46 LYS B O 1
ATOM 1318 N N . GLU B 1 47 ? 7.355 2.168 11 1 95.94 47 GLU B N 1
ATOM 1319 C CA . GLU B 1 47 ? 6.445 2.512 12.086 1 95.94 47 GLU B CA 1
ATOM 1320 C C . GLU B 1 47 ? 6.309 4.023 12.234 1 95.94 47 GLU B C 1
ATOM 1322 O O . GLU B 1 47 ? 5.215 4.531 12.484 1 95.94 47 GLU B O 1
ATOM 1327 N N . PHE B 1 48 ? 7.441 4.648 12.094 1 97.19 48 PHE B N 1
ATOM 1328 C CA . PHE B 1 48 ? 7.43 6.105 12.156 1 97.19 48 PHE B CA 1
ATOM 1329 C C . PHE B 1 48 ? 6.543 6.684 11.055 1 97.19 48 PHE B C 1
ATOM 1331 O O . PHE B 1 48 ? 5.734 7.582 11.312 1 97.19 48 PHE B O 1
ATOM 1338 N N . ILE B 1 49 ? 6.625 6.219 9.898 1 97.38 49 ILE B N 1
ATOM 1339 C CA . ILE B 1 49 ? 5.852 6.676 8.75 1 97.38 49 ILE B CA 1
ATOM 1340 C C . ILE B 1 49 ? 4.363 6.473 9.016 1 97.38 49 ILE B C 1
ATOM 1342 O O . ILE B 1 49 ? 3.553 7.371 8.789 1 97.38 49 ILE B O 1
ATOM 1346 N N . LEU B 1 50 ? 4.07 5.359 9.539 1 97.44 50 LEU B N 1
ATOM 1347 C CA . LEU B 1 50 ? 2.674 5.039 9.828 1 97.44 50 LEU B CA 1
ATOM 1348 C C . LEU B 1 50 ? 2.115 5.957 10.906 1 97.44 50 LEU B C 1
ATOM 1350 O O . LEU B 1 50 ? 1.003 6.469 10.781 1 97.44 50 LEU B O 1
ATOM 1354 N N . PHE B 1 51 ? 2.914 6.164 11.883 1 97.38 51 PHE B N 1
ATOM 1355 C CA . PHE B 1 51 ? 2.461 6.977 13.008 1 97.38 51 PHE B CA 1
ATOM 1356 C C . PHE B 1 51 ? 2.26 8.43 12.578 1 97.38 51 PHE B C 1
ATOM 1358 O O . PHE B 1 51 ? 1.206 9.016 12.836 1 97.38 51 PHE B O 1
ATOM 1365 N N . VAL B 1 52 ? 3.229 8.984 12.008 1 97.94 52 VAL B N 1
ATOM 1366 C CA . VAL B 1 52 ? 3.154 10.375 11.578 1 97.94 52 VAL B CA 1
ATOM 1367 C C . VAL B 1 52 ? 2.07 10.539 10.516 1 97.94 52 VAL B C 1
ATOM 1369 O O . VAL B 1 52 ? 1.327 11.523 10.516 1 97.94 52 VAL B O 1
ATOM 1372 N N . GLY B 1 53 ? 2.039 9.586 9.609 1 97.94 53 GLY B N 1
ATOM 1373 C CA . GLY B 1 53 ? 1.002 9.602 8.586 1 97.94 53 GLY B CA 1
ATOM 1374 C C . GLY B 1 53 ? -0.401 9.648 9.164 1 97.94 53 GLY B C 1
ATOM 1375 O O . GLY B 1 53 ? -1.244 10.422 8.703 1 97.94 53 GLY B O 1
ATOM 1376 N N . ARG B 1 54 ? -0.584 8.836 10.148 1 97 54 ARG B N 1
ATOM 1377 C CA . ARG B 1 54 ? -1.883 8.812 10.812 1 97 54 ARG B CA 1
ATOM 1378 C C . ARG B 1 54 ? -2.195 10.164 11.453 1 97 54 ARG B C 1
ATOM 1380 O O . ARG B 1 54 ? -3.33 10.641 11.383 1 97 54 ARG B O 1
ATOM 1387 N N . THR B 1 55 ? -1.224 10.742 12.094 1 97 55 THR B N 1
ATOM 1388 C CA . THR B 1 55 ? -1.393 12.039 12.742 1 97 55 THR B CA 1
ATOM 1389 C C . THR B 1 55 ? -1.765 13.117 11.727 1 97 55 THR B C 1
ATOM 1391 O O . THR B 1 55 ? -2.688 13.898 11.961 1 97 55 THR B O 1
ATOM 1394 N N . VAL B 1 56 ? -1.106 13.117 10.648 1 97.44 56 VAL B N 1
ATOM 1395 C CA . VAL B 1 56 ? -1.353 14.109 9.617 1 97.44 56 VAL B CA 1
ATOM 1396 C C . VAL B 1 56 ? -2.734 13.891 9 1 97.44 56 VAL B C 1
ATOM 1398 O O . VAL B 1 56 ? -3.475 14.844 8.766 1 97.44 56 VAL B O 1
ATOM 1401 N N . ALA B 1 57 ? -3.062 12.648 8.781 1 97.12 57 ALA B N 1
ATOM 1402 C CA . ALA B 1 57 ? -4.367 12.32 8.211 1 97.12 57 ALA B CA 1
ATOM 1403 C C . ALA B 1 57 ? -5.5 12.781 9.125 1 97.12 57 ALA B C 1
ATOM 1405 O O . ALA B 1 57 ? -6.508 13.312 8.648 1 97.12 57 ALA B O 1
ATOM 1406 N N . LYS B 1 58 ? -5.293 12.609 10.391 1 94.44 58 LYS B N 1
ATOM 1407 C CA . LYS B 1 58 ? -6.289 12.992 11.391 1 94.44 58 LYS B CA 1
ATOM 1408 C C . LYS B 1 58 ? -6.535 14.5 11.359 1 94.44 58 LYS B C 1
ATOM 1410 O O . LYS B 1 58 ? -7.648 14.961 11.633 1 94.44 58 LYS B O 1
ATOM 1415 N N . ARG B 1 59 ? -5.562 15.203 10.914 1 94.31 59 ARG B N 1
ATOM 1416 C CA . ARG B 1 59 ? -5.625 16.656 10.969 1 94.31 59 ARG B CA 1
ATOM 1417 C C . ARG B 1 59 ? -6.027 17.25 9.625 1 94.31 59 ARG B C 1
ATOM 1419 O O . ARG B 1 59 ? -6.121 18.469 9.469 1 94.31 59 ARG B O 1
ATOM 1426 N N . THR B 1 60 ? -6.176 16.438 8.648 1 96.62 60 THR B N 1
ATOM 1427 C CA . THR B 1 60 ? -6.57 16.906 7.324 1 96.62 60 THR B CA 1
ATOM 1428 C C . THR B 1 60 ? -8.078 16.797 7.133 1 96.62 60 THR B C 1
ATOM 1430 O O . THR B 1 60 ? -8.594 15.703 6.879 1 96.62 60 THR B O 1
ATOM 1433 N N . LEU B 1 61 ? -8.75 17.875 7.145 1 93.81 61 LEU B N 1
ATOM 1434 C CA . LEU B 1 61 ? -10.203 17.891 7.02 1 93.81 61 LEU B CA 1
ATOM 1435 C C . LEU B 1 61 ? -10.633 17.594 5.59 1 93.81 61 LEU B C 1
ATOM 1437 O O . LEU B 1 61 ? -9.82 17.672 4.664 1 93.81 61 LEU B O 1
ATOM 1441 N N . PRO B 1 62 ? -11.953 17.156 5.457 1 93.81 62 PRO B N 1
ATOM 1442 C CA . PRO B 1 62 ? -12.438 16.828 4.109 1 93.81 62 PRO B CA 1
ATOM 1443 C C . PRO B 1 62 ? -12.258 17.984 3.129 1 93.81 62 PRO B C 1
ATOM 1445 O O . PRO B 1 62 ? -12.516 19.141 3.477 1 93.81 62 PRO B O 1
ATOM 1448 N N . SER B 1 63 ? -11.789 17.672 1.957 1 94.06 63 SER B N 1
ATOM 1449 C CA . SER B 1 63 ? -11.602 18.578 0.83 1 94.06 63 SER B CA 1
ATOM 1450 C C . SER B 1 63 ? -10.445 19.547 1.087 1 94.06 63 SER B C 1
ATOM 1452 O O . SER B 1 63 ? -10.359 20.609 0.454 1 94.06 63 SER B O 1
ATOM 1454 N N . GLN B 1 64 ? -9.586 19.234 2.006 1 96.06 64 GLN B N 1
ATOM 1455 C CA . GLN B 1 64 ? -8.477 20.125 2.318 1 96.06 64 GLN B CA 1
ATOM 1456 C C . GLN B 1 64 ? -7.141 19.5 1.903 1 96.06 64 GLN B C 1
ATOM 1458 O O . GLN B 1 64 ? -6.996 18.281 1.899 1 96.06 64 GLN B O 1
ATOM 1463 N N . ARG B 1 65 ? -6.27 20.375 1.55 1 97.44 65 ARG B N 1
ATOM 1464 C CA . ARG B 1 65 ? -4.867 20.047 1.314 1 97.44 65 ARG B CA 1
ATOM 1465 C C . ARG B 1 65 ? -3.979 20.625 2.412 1 97.44 65 ARG B C 1
ATOM 1467 O O . ARG B 1 65 ? -4.207 21.75 2.885 1 97.44 65 ARG B O 1
ATOM 1474 N N . GLN B 1 66 ? -3.02 19.781 2.848 1 97.44 66 GLN B N 1
ATOM 1475 C CA . GLN B 1 66 ? -2.082 20.266 3.852 1 97.44 66 GLN B CA 1
ATOM 1476 C C . GLN B 1 66 ? -0.644 19.922 3.479 1 97.44 66 GLN B C 1
ATOM 1478 O O . GLN B 1 66 ? -0.392 18.906 2.83 1 97.44 66 GLN B O 1
ATOM 1483 N N . SER B 1 67 ? 0.208 20.828 3.812 1 97.81 67 SER B N 1
ATOM 1484 C CA . SER B 1 67 ? 1.648 20.594 3.744 1 97.81 67 SER B CA 1
ATOM 1485 C C . SER B 1 67 ? 2.32 20.906 5.078 1 97.81 67 SER B C 1
ATOM 1487 O O . SER B 1 67 ? 2.252 22.031 5.57 1 97.81 67 SER B O 1
ATOM 1489 N N . VAL B 1 68 ? 2.953 19.922 5.594 1 97 68 VAL B N 1
ATOM 1490 C CA . VAL B 1 68 ? 3.568 20.062 6.906 1 97 68 VAL B CA 1
ATOM 1491 C C . VAL B 1 68 ? 5.02 19.594 6.852 1 97 68 VAL B C 1
ATOM 1493 O O . VAL B 1 68 ? 5.332 18.578 6.207 1 97 68 VAL B O 1
ATOM 1496 N N . GLN B 1 69 ? 5.863 20.328 7.57 1 96.62 69 GLN B N 1
ATOM 1497 C CA . GLN B 1 69 ? 7.258 19.922 7.707 1 96.62 69 GLN B CA 1
ATOM 1498 C C . GLN B 1 69 ? 7.473 19.094 8.969 1 96.62 69 GLN B C 1
ATOM 1500 O O . GLN B 1 69 ? 7.102 19.516 10.07 1 96.62 69 GLN B O 1
ATOM 1505 N N . HIS B 1 70 ? 8.016 17.922 8.828 1 95.81 70 HIS B N 1
ATOM 1506 C CA . HIS B 1 70 ? 8.383 17.062 9.953 1 95.81 70 HIS B CA 1
ATOM 1507 C C . HIS B 1 70 ? 9.766 16.469 9.758 1 95.81 70 HIS B C 1
ATOM 1509 O O . HIS B 1 70 ? 9.953 15.594 8.906 1 95.81 70 HIS B O 1
ATOM 1515 N N . GLU B 1 71 ? 10.695 16.859 10.594 1 93.31 71 GLU B N 1
ATOM 1516 C CA . GLU B 1 71 ? 12.086 16.422 10.469 1 93.31 71 GLU B CA 1
ATOM 1517 C C . GLU B 1 71 ? 12.617 16.688 9.07 1 93.31 71 GLU B C 1
ATOM 1519 O O . GLU B 1 71 ? 12.602 17.828 8.594 1 93.31 71 GLU B O 1
ATOM 1524 N N . GLU B 1 72 ? 13.047 15.656 8.359 1 92.62 72 GLU B N 1
ATOM 1525 C CA . GLU B 1 72 ? 13.641 15.82 7.035 1 92.62 72 GLU B CA 1
ATOM 1526 C C . GLU B 1 72 ? 12.594 15.672 5.938 1 92.62 72 GLU B C 1
ATOM 1528 O O . GLU B 1 72 ? 12.914 15.773 4.75 1 92.62 72 GLU B O 1
ATOM 1533 N N . TYR B 1 73 ? 11.406 15.539 6.336 1 95.88 73 TYR B N 1
ATOM 1534 C CA . TYR B 1 73 ? 10.367 15.273 5.344 1 95.88 73 TYR B CA 1
ATOM 1535 C C . TYR B 1 73 ? 9.422 16.469 5.223 1 95.88 73 TYR B C 1
ATOM 1537 O O . TYR B 1 73 ? 9.102 17.109 6.219 1 95.88 73 TYR B O 1
ATOM 1545 N N . LYS B 1 74 ? 9.047 16.734 3.971 1 97.94 74 LYS B N 1
ATOM 1546 C CA . LYS B 1 74 ? 7.852 17.531 3.701 1 97.94 74 LYS B CA 1
ATOM 1547 C C . LYS B 1 74 ? 6.652 16.625 3.404 1 97.94 74 LYS B C 1
ATOM 1549 O O . LYS B 1 74 ? 6.641 15.914 2.398 1 97.94 74 LYS B O 1
ATOM 1554 N N . ILE B 1 75 ? 5.641 16.734 4.258 1 98.56 75 ILE B N 1
ATOM 1555 C CA . ILE B 1 75 ? 4.516 15.805 4.176 1 98.56 75 ILE B CA 1
ATOM 1556 C C . ILE B 1 75 ? 3.311 16.516 3.555 1 98.56 75 ILE B C 1
ATOM 1558 O O . ILE B 1 75 ? 2.873 17.562 4.051 1 98.56 75 ILE B O 1
ATOM 1562 N N . HIS B 1 76 ? 2.842 15.977 2.449 1 98.69 76 HIS B N 1
ATOM 1563 C CA . HIS B 1 76 ? 1.65 16.5 1.787 1 98.69 76 HIS B CA 1
ATOM 1564 C C . HIS B 1 76 ? 0.46 15.562 1.979 1 98.69 76 HIS B C 1
ATOM 1566 O O . HIS B 1 76 ? 0.607 14.344 1.9 1 98.69 76 HIS B O 1
ATOM 1572 N N . SER B 1 77 ? -0.684 16.109 2.232 1 98.69 77 SER B N 1
ATOM 1573 C CA . SER B 1 77 ? -1.883 15.297 2.412 1 98.69 77 SER B CA 1
ATOM 1574 C C . SER B 1 77 ? -3.09 15.938 1.735 1 98.69 77 SER B C 1
ATOM 1576 O O . SER B 1 77 ? -3.139 17.156 1.563 1 98.69 77 SER B O 1
ATOM 1578 N N . TYR B 1 78 ? -3.949 15.164 1.3 1 98.69 78 TYR B N 1
ATOM 1579 C CA . TYR B 1 78 ? -5.211 15.555 0.682 1 98.69 78 TYR B CA 1
ATOM 1580 C C . TYR B 1 78 ? -6.328 14.594 1.066 1 98.69 78 TYR B C 1
ATOM 1582 O O . TYR B 1 78 ? -6.184 13.375 0.932 1 98.69 78 TYR B O 1
ATOM 1590 N N . ASN B 1 79 ? -7.438 15.164 1.568 1 97.75 79 ASN B N 1
ATOM 1591 C CA . ASN B 1 79 ? -8.602 14.383 1.97 1 97.75 79 ASN B CA 1
ATOM 1592 C C . ASN B 1 79 ? -9.773 14.578 1.003 1 97.75 79 ASN B C 1
ATOM 1594 O O . ASN B 1 79 ? -10.422 15.625 1.013 1 97.75 79 ASN B O 1
ATOM 1598 N N . ARG B 1 80 ? -9.93 13.562 0.204 1 96.25 80 ARG B N 1
ATOM 1599 C CA . ARG B 1 80 ? -11.047 13.602 -0.735 1 96.25 80 ARG B CA 1
ATOM 1600 C C . ARG B 1 80 ? -12.281 12.93 -0.145 1 96.25 80 ARG B C 1
ATOM 1602 O O . ARG B 1 80 ? -12.523 11.742 -0.379 1 96.25 80 ARG B O 1
ATOM 1609 N N . ASN B 1 81 ? -13.094 13.633 0.569 1 92.94 81 ASN B N 1
ATOM 1610 C CA . ASN B 1 81 ? -14.375 13.188 1.11 1 92.94 81 ASN B CA 1
ATOM 1611 C C . ASN B 1 81 ? -14.211 11.922 1.949 1 92.94 81 ASN B C 1
ATOM 1613 O O . ASN B 1 81 ? -14.977 10.969 1.794 1 92.94 81 ASN B O 1
ATOM 1617 N N . GLY B 1 82 ? -13.18 11.859 2.734 1 93.19 82 GLY B N 1
ATOM 1618 C CA . GLY B 1 82 ? -13 10.758 3.67 1 93.19 82 GLY B CA 1
ATOM 1619 C C . GLY B 1 82 ? -11.875 9.812 3.275 1 93.19 82 GLY B C 1
ATOM 1620 O O . GLY B 1 82 ? -11.414 9.016 4.094 1 93.19 82 GLY B O 1
ATOM 1621 N N . LEU B 1 83 ? -11.555 9.852 2.029 1 95.62 83 LEU B N 1
ATOM 1622 C CA . LEU B 1 83 ? -10.398 9.117 1.537 1 95.62 83 LEU B CA 1
ATOM 1623 C C . LEU B 1 83 ? -9.156 10 1.515 1 95.62 83 LEU B C 1
ATOM 1625 O O . LEU B 1 83 ? -9.023 10.859 0.64 1 95.62 83 LEU B O 1
ATOM 1629 N N . CYS B 1 84 ? -8.273 9.711 2.465 1 97.62 84 CYS B N 1
ATOM 1630 C CA . CYS B 1 84 ? -7.152 10.625 2.68 1 97.62 84 CYS B CA 1
ATOM 1631 C C . CYS B 1 84 ? -5.84 10 2.225 1 97.62 84 CYS B C 1
ATOM 1633 O O . CYS B 1 84 ? -5.562 8.836 2.535 1 97.62 84 CYS B O 1
ATOM 1635 N N . VAL B 1 85 ? -5.062 10.781 1.471 1 98.62 85 VAL B N 1
ATOM 1636 C CA . VAL B 1 85 ? -3.748 10.328 1.03 1 98.62 85 VAL B CA 1
ATOM 1637 C C . VAL B 1 85 ? -2.664 11.203 1.653 1 98.62 85 VAL B C 1
ATOM 1639 O O . VAL B 1 85 ? -2.824 12.422 1.751 1 98.62 85 VAL B O 1
ATOM 1642 N N . VAL B 1 86 ? -1.577 10.547 2.129 1 98.69 86 VAL B N 1
ATOM 1643 C CA . VAL B 1 86 ? -0.437 11.211 2.748 1 98.69 86 VAL B CA 1
ATOM 1644 C C . VAL B 1 86 ? 0.857 10.75 2.084 1 98.69 86 VAL B C 1
ATOM 1646 O O . VAL B 1 86 ? 1.074 9.547 1.907 1 98.69 86 VAL B O 1
ATOM 1649 N N . ALA B 1 87 ? 1.706 11.711 1.771 1 98.56 87 ALA B N 1
ATOM 1650 C CA . ALA B 1 87 ? 2.973 11.367 1.134 1 98.56 87 ALA B CA 1
ATOM 1651 C C . ALA B 1 87 ? 4.148 12.016 1.858 1 98.56 87 ALA B C 1
ATOM 1653 O O . ALA B 1 87 ? 4.062 13.172 2.277 1 98.56 87 ALA B O 1
ATOM 1654 N N . PHE B 1 88 ? 5.172 11.227 2.039 1 97.94 88 PHE B N 1
ATOM 1655 C CA . PHE B 1 88 ? 6.434 11.688 2.605 1 97.94 88 PHE B CA 1
ATOM 1656 C C . PHE B 1 88 ? 7.445 11.984 1.506 1 97.94 88 PHE B C 1
ATOM 1658 O O . PHE B 1 88 ? 7.902 11.07 0.816 1 97.94 88 PHE B O 1
ATOM 1665 N N . MET B 1 89 ? 7.836 13.258 1.424 1 96.62 89 MET B N 1
ATOM 1666 C CA . MET B 1 89 ? 8.734 13.672 0.346 1 96.62 89 MET B CA 1
ATOM 1667 C C . MET B 1 89 ? 9.867 14.531 0.883 1 96.62 89 MET B C 1
ATOM 1669 O O . MET B 1 89 ? 9.836 14.969 2.035 1 96.62 89 MET B O 1
ATOM 1673 N N . ASP B 1 90 ? 10.859 14.609 0.013 1 93.88 90 ASP B N 1
ATOM 1674 C CA . ASP B 1 90 ? 11.906 15.562 0.354 1 93.88 90 ASP B CA 1
ATOM 1675 C C . ASP B 1 90 ? 11.414 17 0.217 1 93.88 90 ASP B C 1
ATOM 1677 O O . ASP B 1 90 ? 10.422 17.25 -0.474 1 93.88 90 ASP B O 1
ATOM 1681 N N . ASP B 1 91 ? 12.125 17.906 0.849 1 91.94 91 ASP B N 1
ATOM 1682 C CA . ASP B 1 91 ? 11.719 19.312 0.878 1 91.94 91 ASP B CA 1
ATOM 1683 C C . ASP B 1 91 ? 11.836 19.938 -0.506 1 91.94 91 ASP B C 1
ATOM 1685 O O . ASP B 1 91 ? 11.141 20.922 -0.806 1 91.94 91 ASP B O 1
ATOM 1689 N N . ASN B 1 92 ? 12.594 19.406 -1.358 1 91 92 ASN B N 1
ATOM 1690 C CA . ASN B 1 92 ? 12.852 19.984 -2.672 1 91 92 ASN B CA 1
ATOM 1691 C C . ASN B 1 92 ? 11.852 19.5 -3.709 1 91 92 ASN B C 1
ATOM 1693 O O . ASN B 1 92 ? 11.883 19.922 -4.867 1 91 92 ASN B O 1
ATOM 1697 N N . TYR B 1 93 ? 10.938 18.656 -3.289 1 92.94 93 TYR B N 1
ATOM 1698 C CA . TYR B 1 93 ? 9.922 18.172 -4.223 1 92.94 93 TYR B CA 1
ATOM 1699 C C . TYR B 1 93 ? 8.883 19.25 -4.508 1 92.94 93 TYR B C 1
ATOM 1701 O O . TYR B 1 93 ? 8.328 19.844 -3.584 1 92.94 93 TYR B O 1
ATOM 1709 N N . PRO B 1 94 ? 8.641 19.516 -5.797 1 94.38 94 PRO B N 1
ATOM 1710 C CA . PRO B 1 94 ? 7.68 20.578 -6.125 1 94.38 94 PRO B CA 1
ATOM 1711 C C . PRO B 1 94 ? 6.285 20.297 -5.57 1 94.38 94 PRO B C 1
ATOM 1713 O O . PRO B 1 94 ? 5.73 19.219 -5.801 1 94.38 94 PRO B O 1
ATOM 1716 N N . VAL B 1 95 ? 5.762 21.312 -5.004 1 95.38 95 VAL B N 1
ATOM 1717 C CA . VAL B 1 95 ? 4.492 21.172 -4.301 1 95.38 95 VAL B CA 1
ATOM 1718 C C . VAL B 1 95 ? 3.389 20.812 -5.297 1 95.38 95 VAL B C 1
ATOM 1720 O O . VAL B 1 95 ? 2.549 19.953 -5.023 1 95.38 95 VAL B O 1
ATOM 1723 N N . ARG B 1 96 ? 3.422 21.375 -6.41 1 95.94 96 ARG B N 1
ATOM 1724 C CA . ARG B 1 96 ? 2.396 21.109 -7.418 1 95.94 96 ARG B CA 1
ATOM 1725 C C . ARG B 1 96 ? 2.414 19.656 -7.859 1 95.94 96 ARG B C 1
ATOM 1727 O O . ARG B 1 96 ? 1.361 19.031 -8 1 95.94 96 ARG B O 1
ATOM 1734 N N . SER B 1 97 ? 3.617 19.188 -8.141 1 95.44 97 SER B N 1
ATOM 1735 C CA . SER B 1 97 ? 3.766 17.797 -8.539 1 95.44 97 SER B CA 1
ATOM 1736 C C . SER B 1 97 ? 3.291 16.844 -7.434 1 95.44 97 SER B C 1
ATOM 1738 O O . SER B 1 97 ? 2.701 15.805 -7.715 1 95.44 97 SER B O 1
ATOM 1740 N N . ALA B 1 98 ? 3.598 17.281 -6.23 1 96.94 98 ALA B N 1
ATOM 1741 C CA . ALA B 1 98 ? 3.201 16.469 -5.086 1 96.94 98 ALA B CA 1
ATOM 1742 C C . ALA B 1 98 ? 1.688 16.266 -5.051 1 96.94 98 ALA B C 1
ATOM 1744 O O . ALA B 1 98 ? 1.205 15.141 -4.984 1 96.94 98 ALA B O 1
ATOM 1745 N N . PHE B 1 99 ? 0.938 17.312 -5.164 1 97.75 99 PHE B N 1
ATOM 1746 C CA . PHE B 1 99 ? -0.514 17.203 -5.074 1 97.75 99 PHE B CA 1
ATOM 1747 C C . PHE B 1 99 ? -1.089 16.562 -6.328 1 97.75 99 PHE B C 1
ATOM 1749 O O . PHE B 1 99 ? -2.1 15.852 -6.258 1 97.75 99 PHE B O 1
ATOM 1756 N N . SER B 1 100 ? -0.412 16.719 -7.441 1 97 100 SER B N 1
ATOM 1757 C CA . SER B 1 100 ? -0.811 15.984 -8.633 1 97 100 SER B CA 1
ATOM 1758 C C . SER B 1 100 ? -0.689 14.484 -8.422 1 97 100 SER B C 1
ATOM 1760 O O . SER B 1 100 ? -1.586 13.719 -8.789 1 97 100 SER B O 1
ATOM 1762 N N . LEU B 1 101 ? 0.437 14.102 -7.824 1 95.81 101 LEU B N 1
ATOM 1763 C CA . LEU B 1 101 ? 0.665 12.695 -7.527 1 95.81 101 LEU B CA 1
ATOM 1764 C C . LEU B 1 101 ? -0.389 12.164 -6.562 1 95.81 101 LEU B C 1
ATOM 1766 O O . LEU B 1 101 ? -0.946 11.078 -6.777 1 95.81 101 LEU B O 1
ATOM 1770 N N . LEU B 1 102 ? -0.667 12.93 -5.551 1 98 102 LEU B N 1
ATOM 1771 C CA . LEU B 1 102 ? -1.665 12.508 -4.574 1 98 102 LEU B CA 1
ATOM 1772 C C . LEU B 1 102 ? -3.018 12.281 -5.242 1 98 102 LEU B C 1
ATOM 1774 O O . LEU B 1 102 ? -3.689 11.281 -4.973 1 98 102 LEU B O 1
ATOM 1778 N N . ASN B 1 103 ? -3.355 13.164 -6.086 1 97.38 103 ASN B N 1
ATOM 1779 C CA . ASN B 1 103 ? -4.609 13.016 -6.816 1 97.38 103 ASN B CA 1
ATOM 1780 C C . ASN B 1 103 ? -4.617 11.75 -7.672 1 97.38 103 ASN B C 1
ATOM 1782 O O . ASN B 1 103 ? -5.621 11.039 -7.73 1 97.38 103 ASN B O 1
ATOM 1786 N N . THR B 1 104 ? -3.537 11.516 -8.336 1 95.88 104 THR B N 1
ATOM 1787 C CA . THR B 1 104 ? -3.418 10.328 -9.172 1 95.88 104 THR B CA 1
ATOM 1788 C C . THR B 1 104 ? -3.58 9.062 -8.336 1 95.88 104 THR B C 1
ATOM 1790 O O . THR B 1 104 ? -4.262 8.117 -8.75 1 95.88 104 THR B O 1
ATOM 1793 N N . VAL B 1 105 ? -2.961 9.023 -7.223 1 96.5 105 VAL B N 1
ATOM 1794 C CA . VAL B 1 105 ? -3.027 7.867 -6.332 1 96.5 105 VAL B CA 1
ATOM 1795 C C . VAL B 1 105 ? -4.469 7.637 -5.891 1 96.5 105 VAL B C 1
ATOM 1797 O O . VAL B 1 105 ? -4.957 6.504 -5.902 1 96.5 105 VAL B O 1
ATOM 1800 N N . LEU B 1 106 ? -5.168 8.68 -5.57 1 96.88 106 LEU B N 1
ATOM 1801 C CA . LEU B 1 106 ? -6.555 8.555 -5.133 1 96.88 106 LEU B CA 1
ATOM 1802 C C . LEU B 1 106 ? -7.441 8.078 -6.281 1 96.88 106 LEU B C 1
ATOM 1804 O O . LEU B 1 106 ? -8.336 7.25 -6.074 1 96.88 106 LEU B O 1
ATOM 1808 N N . ASP B 1 107 ? -7.156 8.586 -7.434 1 95.75 107 ASP B N 1
ATOM 1809 C CA . ASP B 1 107 ? -7.91 8.156 -8.609 1 95.75 107 ASP B CA 1
ATOM 1810 C C . ASP B 1 107 ? -7.738 6.66 -8.859 1 95.75 107 ASP B C 1
ATOM 1812 O O . ASP B 1 107 ? -8.719 5.945 -9.07 1 95.75 107 ASP B O 1
ATOM 1816 N N . GLU B 1 108 ? -6.531 6.215 -8.797 1 92.81 108 GLU B N 1
ATOM 1817 C CA . GLU B 1 108 ? -6.246 4.805 -9.055 1 92.81 108 GLU B CA 1
ATOM 1818 C C . GLU B 1 108 ? -6.84 3.914 -7.965 1 92.81 108 GLU B C 1
ATOM 1820 O O . GLU B 1 108 ? -7.34 2.824 -8.25 1 92.81 108 GLU B O 1
ATOM 1825 N N . TYR B 1 109 ? -6.793 4.367 -6.762 1 95.38 109 TYR B N 1
ATOM 1826 C CA . TYR B 1 109 ? -7.379 3.604 -5.668 1 95.38 109 TYR B CA 1
ATOM 1827 C C . TYR B 1 109 ? -8.883 3.43 -5.863 1 95.38 109 TYR B C 1
ATOM 1829 O O . TYR B 1 109 ? -9.406 2.32 -5.734 1 95.38 109 TYR B O 1
ATOM 1837 N N . GLN B 1 110 ? -9.461 4.496 -6.18 1 94 110 GLN B N 1
ATOM 1838 C CA . GLN B 1 110 ? -10.906 4.469 -6.359 1 94 110 GLN B CA 1
ATOM 1839 C C . GLN B 1 110 ? -11.297 3.617 -7.562 1 94 110 GLN B C 1
ATOM 1841 O O . GLN B 1 110 ? -12.312 2.918 -7.535 1 94 110 GLN B O 1
ATOM 1846 N N . LYS B 1 111 ? -10.539 3.756 -8.57 1 91.62 111 LYS B N 1
ATOM 1847 C CA . LYS B 1 111 ? -10.789 2.938 -9.75 1 91.62 111 LYS B CA 1
ATOM 1848 C C . LYS B 1 111 ? -10.68 1.451 -9.43 1 91.62 111 LYS B C 1
ATOM 1850 O O . LYS B 1 111 ? -11.453 0.641 -9.938 1 91.62 111 LYS B O 1
ATOM 1855 N N . THR B 1 112 ? -9.797 1.127 -8.594 1 91.81 112 THR B N 1
ATOM 1856 C CA . THR B 1 112 ? -9.469 -0.269 -8.32 1 91.81 112 THR B CA 1
ATOM 1857 C C . THR B 1 112 ? -10.406 -0.835 -7.25 1 91.81 112 THR B C 1
ATOM 1859 O O . THR B 1 112 ? -10.938 -1.935 -7.402 1 91.81 112 THR B O 1
ATOM 1862 N N . PHE B 1 113 ? -10.641 -0.041 -6.18 1 92.62 113 PHE B N 1
ATOM 1863 C CA . PHE B 1 113 ? -11.344 -0.591 -5.027 1 92.62 113 PHE B CA 1
ATOM 1864 C C . PHE B 1 113 ? -12.734 0.032 -4.895 1 92.62 113 PHE B C 1
ATOM 1866 O O . PHE B 1 113 ? -13.547 -0.423 -4.09 1 92.62 113 PHE B O 1
ATOM 1873 N N . GLY B 1 114 ? -12.977 1.056 -5.664 1 90.19 114 GLY B N 1
ATOM 1874 C CA . GLY B 1 114 ? -14.273 1.713 -5.59 1 90.19 114 GLY B CA 1
ATOM 1875 C C . GLY B 1 114 ? -14.523 2.391 -4.258 1 90.19 114 GLY B C 1
ATOM 1876 O O . GLY B 1 114 ? -13.664 3.109 -3.748 1 90.19 114 GLY B O 1
ATOM 1877 N N . GLU B 1 115 ? -15.805 2.232 -3.779 1 88 115 GLU B N 1
ATOM 1878 C CA . GLU B 1 115 ? -16.188 2.887 -2.535 1 88 115 GLU B CA 1
ATOM 1879 C C . GLU B 1 115 ? -16.266 1.89 -1.382 1 88 115 GLU B C 1
ATOM 1881 O O . GLU B 1 115 ? -16.828 2.184 -0.331 1 88 115 GLU B O 1
ATOM 1886 N N . SER B 1 116 ? -15.617 0.764 -1.514 1 85.06 116 SER B N 1
ATOM 1887 C CA . SER B 1 116 ? -15.664 -0.289 -0.504 1 85.06 116 SER B CA 1
ATOM 1888 C C . SER B 1 116 ? -15.039 0.173 0.807 1 85.06 116 SER B C 1
ATOM 1890 O O 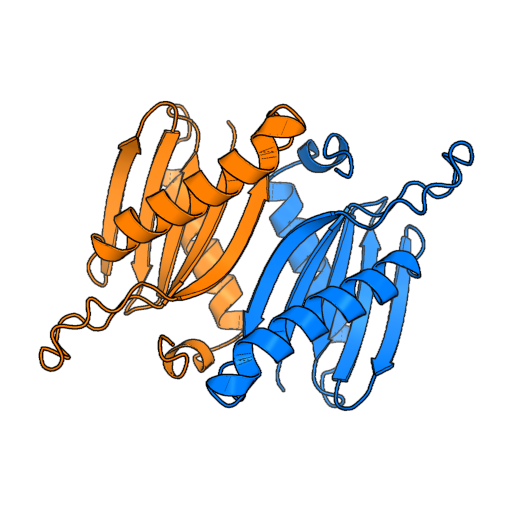. SER B 1 116 ? -15.375 -0.341 1.876 1 85.06 116 SER B O 1
ATOM 1892 N N . TRP B 1 117 ? -14.188 1.137 0.678 1 82.69 117 TRP B N 1
ATOM 1893 C CA . TRP B 1 117 ? -13.461 1.624 1.847 1 82.69 117 TRP B CA 1
ATOM 1894 C C . TRP B 1 117 ? -14.406 2.297 2.832 1 82.69 117 TRP B C 1
ATOM 1896 O O . TRP B 1 117 ? -14.094 2.43 4.016 1 82.69 117 TRP B O 1
ATOM 1906 N N . LYS B 1 118 ? -15.516 2.742 2.43 1 82.12 118 LYS B N 1
ATOM 1907 C CA . LYS B 1 118 ? -16.469 3.42 3.312 1 82.12 118 LYS B CA 1
ATOM 1908 C C . LYS B 1 118 ? -17 2.467 4.379 1 82.12 118 LYS B C 1
ATOM 1910 O O . LYS B 1 118 ? -17.406 2.9 5.457 1 82.12 118 LYS B O 1
ATOM 1915 N N . LYS B 1 119 ? -16.938 1.261 4.113 1 77.25 119 LYS B N 1
ATOM 1916 C CA . LYS B 1 119 ? -17.469 0.257 5.027 1 77.25 119 LYS B CA 1
ATOM 1917 C C . LYS B 1 119 ? -16.406 -0.202 6.027 1 77.25 119 LYS B C 1
ATOM 1919 O O . LYS B 1 119 ? -16.719 -0.934 6.969 1 77.25 119 LYS B O 1
ATOM 1924 N N . CYS B 1 120 ? -15.125 0.267 5.832 1 67.88 120 CYS B N 1
ATOM 1925 C CA . CYS B 1 120 ? -14.016 -0.167 6.672 1 67.88 120 CYS B CA 1
ATOM 1926 C C . CYS B 1 120 ? -14.062 0.523 8.031 1 67.88 120 CYS B C 1
ATOM 1928 O O . CYS B 1 120 ? -14.148 1.75 8.109 1 67.88 120 CYS B O 1
ATOM 1930 N N . LYS B 1 121 ? -14.711 -0.131 9.172 1 59.16 121 LYS B N 1
ATOM 1931 C CA . LYS B 1 121 ? -14.797 0.425 10.516 1 59.16 121 LYS B CA 1
ATOM 1932 C C . LYS B 1 121 ? -13.57 0.052 11.344 1 59.16 121 LYS B C 1
ATOM 1934 O O . LYS B 1 121 ? -12.945 -0.983 11.102 1 59.16 121 LYS B O 1
ATOM 1939 N N . GLN B 1 122 ? -12.867 1.046 12.141 1 53.62 122 GLN B N 1
ATOM 1940 C CA . GLN B 1 122 ? -11.734 0.828 13.039 1 53.62 122 GLN B CA 1
ATOM 1941 C C . GLN B 1 122 ? -12.047 -0.264 14.055 1 53.62 122 GLN B C 1
ATOM 1943 O O . GLN B 1 122 ? -13.156 -0.324 14.594 1 53.62 122 GLN B O 1
ATOM 1948 N N . THR B 1 123 ? -11.211 -1.46 13.945 1 38.81 123 THR B N 1
ATOM 1949 C CA . THR B 1 123 ? -11.234 -2.09 15.258 1 38.81 123 THR B CA 1
ATOM 1950 C C . THR B 1 123 ? -10.617 -1.17 16.312 1 38.81 123 THR B C 1
ATOM 1952 O O . THR B 1 123 ? -9.586 -0.54 16.062 1 38.81 123 THR B O 1
#

Foldseek 3Di:
DDWFKKWKWQEDDPPVPPDPPLFFTDTPDIDGHPPVPDPVCSVVVVVVCVVVVRVVSNVADEQDWDWDDDDQWIKIWHHHPRIIMIITHGPPDDPVVVVVVRVVVVVVCCVVPNPVCVVVGGD/DDWFKKWKWQEDDPPVPPDPPLFFTDTPDIDGDPPVPDPVCSVVVVVVCVVVVRVVSNVADAQDWDWDDDDQWIKIWHHHPRIIMIITHGPPDDPVVVVVVRVVVVVVCCVVVNPVCVVVGGD

Nearest PDB structures (foldseek):
  3bw6-assembly1_A  TM=9.436E-01  e=6.481E-10  Saccharomyces cerevisiae
  3kyq-assembly1_A  TM=9.335E-01  e=1.850E-08  Rattus norvegicus
  6j74-assembly1_C  TM=9.138E-01  e=2.081E-08  Homo sapiens
  1iou-assembly1_A  TM=8.876E-01  e=1.366E-07  Saccharomyces cerevisiae
  5y3a-assembly1_B  TM=5.173E-01  e=7.235E-03  Homo sapiens

InterPro domains:
  IPR010908 Longin domain [PF13774] (54-118)
  IPR010908 Longin domain [PS50859] (7-116)
  IPR010908 Longin domain [SM01270] (52-123)
  IPR010908 Longin domain [cd14824] (24-119)
  IPR011012 Longin-like domain superfamily [SSF64356] (1-119)